Protein 1D0Q (pdb70)

Foldseek 3Di:
DPLADPVLLVLLQVLDFVVVVCVVPFPWDDDVQKTWGCDPQDDDPDIFKIAGRVVQKIAGPVPGDMDHQQSVVCRNPVDDSVVSSVVSCVSSVRDDVVSPDD/DDLFDPVLLVLLQVLDFLCVLCVVPFPWDDDPQKTWGCDPPDDDDDIFKIAHRVVQKIAGPPPGDMGHQQSVVCVVPVDDSVVSSVVSCVSSVHDDVVSPDD

B-factor: mean 26.82, std 11.75, range [11.09, 83.77]

Structure (mmCIF, N/CA/C/O backbone):
data_1D0Q
#
_entry.id   1D0Q
#
_cell.length_a   36.170
_cell.length_b   58.745
_cell.length_c   45.750
_cell.angle_alpha   90.00
_cell.angle_beta   91.73
_cell.angle_gamma   90.00
#
_symmetry.space_group_name_H-M   'P 1 21 1'
#
loop_
_entity.id
_entity.type
_entity.pdbx_description
1 polymer 'DNA PRIMASE'
2 non-polymer 'ZINC ION'
3 water water
#
loop_
_atom_site.group_PDB
_atom_site.id
_atom_site.type_symbol
_atom_site.label_atom_id
_atom_site.label_alt_id
_atom_site.label_comp_id
_atom_site.label_asym_id
_atom_site.label_entity_id
_atom_site.label_seq_id
_atom_site.pdbx_PDB_ins_code
_atom_site.Cartn_x
_atom_site.Cartn_y
_atom_site.Cartn_z
_atom_site.occupancy
_atom_site.B_iso_or_equiv
_atom_site.auth_seq_id
_atom_site.auth_comp_id
_atom_site.auth_asym_id
_atom_site.auth_atom_id
_atom_site.pdbx_PDB_model_num
ATOM 1 N N . GLY A 1 2 ? 37.261 -3.654 19.963 1.00 56.94 2 GLY A N 1
ATOM 2 C CA . GLY A 1 2 ? 38.449 -4.579 19.954 1.00 56.52 2 GLY A CA 1
ATOM 3 C C . GLY A 1 2 ? 39.382 -3.800 19.047 1.00 58.00 2 GLY A C 1
ATOM 4 O O . GLY A 1 2 ? 40.425 -3.328 19.486 1.00 57.15 2 GLY A O 1
ATOM 5 N N . HIS A 1 3 ? 38.910 -3.632 17.817 1.00 57.93 3 HIS A N 1
ATOM 6 C CA . HIS A 1 3 ? 39.627 -2.818 16.843 1.00 54.72 3 HIS A CA 1
ATOM 7 C C . HIS A 1 3 ? 41.115 -3.087 16.902 1.00 49.25 3 HIS A C 1
ATOM 8 O O . HIS A 1 3 ? 41.759 -4.086 17.197 1.00 50.66 3 HIS A O 1
ATOM 15 N N . ARG A 1 4 ? 41.896 -2.062 16.623 1.00 39.73 4 ARG A N 1
ATOM 16 C CA . ARG A 1 4 ? 43.251 -1.616 16.581 1.00 33.81 4 ARG A CA 1
ATOM 17 C C . ARG A 1 4 ? 44.073 -1.848 17.838 1.00 26.12 4 ARG A C 1
ATOM 18 O O . ARG A 1 4 ? 45.239 -1.529 17.720 1.00 24.37 4 ARG A O 1
ATOM 26 N N . ILE A 1 5 ? 43.516 -2.284 18.941 1.00 20.35 5 ILE A N 1
ATOM 27 C CA . ILE A 1 5 ? 44.220 -2.626 20.175 1.00 20.02 5 ILE A CA 1
ATOM 28 C C . ILE A 1 5 ? 44.152 -4.139 20.277 1.00 23.30 5 ILE A C 1
ATOM 29 O O . ILE A 1 5 ? 43.096 -4.801 20.172 1.00 20.47 5 ILE A O 1
ATOM 34 N N . PRO A 1 6 ? 45.296 -4.794 20.524 1.00 21.37 6 PRO A N 1
ATOM 35 C CA . PRO A 1 6 ? 45.353 -6.240 20.609 1.00 18.54 6 PRO A CA 1
ATOM 36 C C . PRO A 1 6 ? 44.518 -6.752 21.762 1.00 19.01 6 PRO A C 1
ATOM 37 O O . PRO A 1 6 ? 44.302 -6.054 22.747 1.00 17.68 6 PRO A O 1
ATOM 41 N N . GLU A 1 7 ? 43.992 -7.961 21.641 1.00 18.70 7 GLU A N 1
ATOM 42 C CA . GLU A 1 7 ? 43.098 -8.528 22.658 1.00 21.82 7 GLU A CA 1
ATOM 43 C C . GLU A 1 7 ? 43.760 -8.631 24.022 1.00 22.42 7 GLU A C 1
ATOM 44 O O . GLU A 1 7 ? 43.156 -8.218 25.032 1.00 24.74 7 GLU A O 1
ATOM 50 N N . GLU A 1 8 ? 45.039 -9.000 24.058 1.00 22.57 8 GLU A N 1
ATOM 51 C CA . GLU A 1 8 ? 45.722 -9.068 25.341 1.00 22.46 8 GLU A CA 1
ATOM 52 C C . GLU A 1 8 ? 45.903 -7.710 26.023 1.00 27.59 8 GLU A C 1
ATOM 53 O O . GLU A 1 8 ? 45.994 -7.525 27.247 1.00 25.86 8 GLU A O 1
ATOM 59 N N . THR A 1 9 ? 45.981 -6.657 25.215 1.00 20.79 9 THR A N 1
ATOM 60 C CA . THR A 1 9 ? 46.158 -5.298 25.689 1.00 25.27 9 THR A CA 1
ATOM 61 C C . THR A 1 9 ? 44.812 -4.813 26.236 1.00 26.25 9 THR A C 1
ATOM 62 O O . THR A 1 9 ? 44.778 -4.138 27.268 1.00 23.62 9 THR A O 1
ATOM 66 N N . ILE A 1 10 ? 43.744 -5.221 25.543 1.00 23.81 10 ILE A N 1
ATOM 67 C CA . ILE A 1 10 ? 42.433 -4.825 26.042 1.00 24.37 10 ILE A CA 1
ATOM 68 C C . ILE A 1 10 ? 42.240 -5.511 27.393 1.00 25.35 10 ILE A C 1
ATOM 69 O O . ILE A 1 10 ? 41.735 -4.782 28.251 1.00 23.86 10 ILE A O 1
ATOM 74 N N . GLU A 1 11 ? 42.619 -6.759 27.604 1.00 24.69 11 GLU A N 1
ATOM 75 C CA . GLU A 1 11 ? 42.517 -7.397 28.914 1.00 29.92 11 GLU A CA 1
ATOM 76 C C . GLU A 1 11 ? 43.442 -6.764 29.952 1.00 27.85 11 GLU A C 1
ATOM 77 O O . GLU A 1 11 ? 43.091 -6.735 31.135 1.00 24.90 11 GLU A O 1
ATOM 83 N N . ALA A 1 12 ? 44.621 -6.228 29.620 1.00 26.00 12 ALA A N 1
ATOM 84 C CA . ALA A 1 12 ? 45.491 -5.551 30.577 1.00 21.08 12 ALA A CA 1
ATOM 85 C C . ALA A 1 12 ? 44.812 -4.256 31.009 1.00 20.46 12 ALA A C 1
ATOM 86 O O . ALA A 1 12 ? 44.958 -3.766 32.151 1.00 21.70 12 ALA A O 1
ATOM 88 N N . ILE A 1 13 ? 44.093 -3.541 30.122 1.00 18.83 13 ILE A N 1
ATOM 89 C CA . ILE A 1 13 ? 43.394 -2.321 30.462 1.00 18.52 13 ILE A CA 1
ATOM 90 C C . ILE A 1 13 ? 42.287 -2.639 31.482 1.00 21.30 13 ILE A C 1
ATOM 91 O O . ILE A 1 13 ? 42.109 -2.040 32.551 1.00 23.46 13 ILE A O 1
ATOM 96 N N . ARG A 1 14 ? 41.428 -3.586 31.144 1.00 23.91 14 ARG A N 1
ATOM 97 C CA . ARG A 1 14 ? 40.305 -3.913 32.034 1.00 27.69 14 ARG A CA 1
ATOM 98 C C . ARG A 1 14 ? 40.835 -4.358 33.394 1.00 26.19 14 ARG A C 1
ATOM 99 O O . ARG A 1 14 ? 40.281 -3.927 34.407 1.00 25.79 14 ARG A O 1
ATOM 107 N N . ARG A 1 15 ? 41.887 -5.159 33.538 1.00 25.89 15 ARG A N 1
ATOM 108 C CA . ARG A 1 15 ? 42.467 -5.553 34.814 1.00 23.39 15 ARG A CA 1
ATOM 109 C C . ARG A 1 15 ? 43.075 -4.383 35.582 1.00 20.88 15 ARG A C 1
ATOM 110 O O . ARG A 1 15 ? 43.050 -4.337 36.830 1.00 22.66 15 ARG A O 1
ATOM 118 N N . GLY A 1 16 ? 43.610 -3.428 34.811 1.00 20.61 16 GLY A N 1
ATOM 119 C CA . GLY A 1 16 ? 44.262 -2.257 35.348 1.00 19.84 16 GLY A CA 1
ATOM 120 C C . GLY A 1 16 ? 43.348 -1.131 35.803 1.00 18.54 16 GLY A C 1
ATOM 121 O O . GLY A 1 16 ? 43.829 -0.119 36.293 1.00 18.31 16 GLY A O 1
ATOM 122 N N . VAL A 1 17 ? 42.029 -1.257 35.652 1.00 20.05 17 VAL A N 1
ATOM 123 C CA . VAL A 1 17 ? 41.112 -0.244 36.150 1.00 19.50 17 VAL A CA 1
ATOM 124 C C . VAL A 1 17 ? 40.050 -0.959 37.009 1.00 20.77 17 VAL A C 1
ATOM 125 O O . VAL A 1 17 ? 39.726 -2.137 36.870 1.00 21.66 17 VAL A O 1
ATOM 129 N N . ASP A 1 18 ? 39.505 -0.142 37.920 1.00 18.20 18 ASP A N 1
ATOM 130 C CA . ASP A 1 18 ? 38.435 -0.657 38.770 1.00 16.54 18 ASP A CA 1
ATOM 131 C C . ASP A 1 18 ? 37.191 0.131 38.332 1.00 16.90 18 ASP A C 1
ATOM 132 O O . ASP A 1 18 ? 37.270 1.351 38.461 1.00 15.81 18 ASP A O 1
ATOM 137 N N . ILE A 1 19 ? 36.069 -0.403 37.855 1.00 19.51 19 ILE A N 1
ATOM 138 C CA . ILE A 1 19 ? 34.943 0.434 37.488 1.00 17.13 19 ILE A CA 1
ATOM 139 C C . ILE A 1 19 ? 34.414 1.241 38.664 1.00 16.12 19 ILE A C 1
ATOM 140 O O . ILE A 1 19 ? 33.795 2.238 38.342 1.00 17.04 19 ILE A O 1
ATOM 145 N N . VAL A 1 20 ? 34.582 0.891 39.932 1.00 18.71 20 VAL A N 1
ATOM 146 C CA . VAL A 1 20 ? 34.085 1.669 41.062 1.00 19.08 20 VAL A CA 1
ATOM 147 C C . VAL A 1 20 ? 34.866 2.973 41.024 1.00 17.73 20 VAL A C 1
ATOM 148 O O . VAL A 1 20 ? 34.373 4.093 41.129 1.00 19.33 20 VAL A O 1
ATOM 152 N N . ASP A 1 21 ? 36.184 2.866 40.856 1.00 15.63 21 ASP A N 1
ATOM 153 C CA . ASP A 1 21 ? 37.070 4.035 40.753 1.00 16.05 21 ASP A CA 1
ATOM 154 C C . ASP A 1 21 ? 36.712 4.848 39.511 1.00 21.31 21 ASP A C 1
ATOM 155 O O . ASP A 1 21 ? 36.651 6.083 39.565 1.00 17.16 21 ASP A O 1
ATOM 160 N N . VAL A 1 22 ? 36.569 4.177 38.342 1.00 15.62 22 VAL A N 1
ATOM 161 C CA . VAL A 1 22 ? 36.144 4.958 37.156 1.00 16.78 22 VAL A CA 1
ATOM 162 C C . VAL A 1 22 ? 34.840 5.731 37.303 1.00 17.62 22 VAL A C 1
ATOM 163 O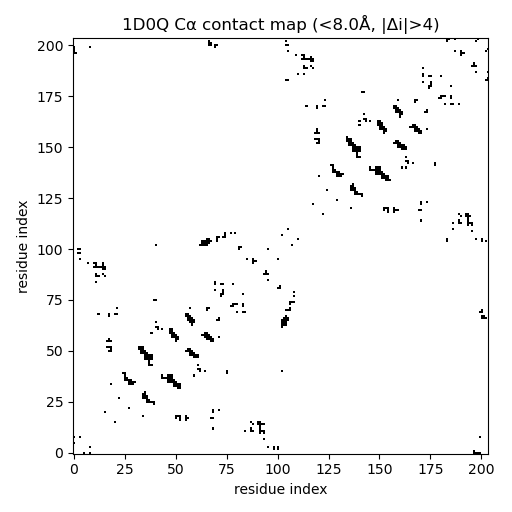 O . VAL A 1 22 ? 34.655 6.954 37.089 1.00 17.40 22 VAL A O 1
ATOM 167 N N . ILE A 1 23 ? 33.770 5.046 37.716 1.00 16.32 23 ILE A N 1
ATOM 168 C CA . ILE A 1 23 ? 32.433 5.706 37.931 1.00 15.32 23 ILE A CA 1
ATOM 169 C C . ILE A 1 23 ? 32.431 6.688 39.091 1.00 16.36 23 ILE A C 1
ATOM 170 O O . ILE A 1 23 ? 31.718 7.697 38.962 1.00 18.34 23 ILE A O 1
ATOM 175 N N . GLY A 1 24 ? 33.230 6.450 40.148 1.00 18.65 24 GLY A N 1
ATOM 176 C CA . GLY A 1 24 ? 33.323 7.423 41.221 1.00 19.00 24 GLY A CA 1
ATOM 177 C C . GLY A 1 24 ? 33.845 8.797 40.825 1.00 18.32 24 GLY A C 1
ATOM 178 O O . GLY A 1 24 ? 33.788 9.734 41.631 1.00 18.48 24 GLY A O 1
ATOM 179 N N . GLU A 1 25 ? 34.370 9.034 39.619 1.00 16.44 25 GLU A N 1
ATOM 180 C CA . GLU A 1 25 ? 34.821 10.288 39.080 1.00 14.61 25 GLU A CA 1
ATOM 181 C C . GLU A 1 25 ? 33.627 11.049 38.510 1.00 18.86 25 GLU A C 1
ATOM 182 O O . GLU A 1 25 ? 33.857 12.183 38.103 1.00 16.30 25 GLU A O 1
ATOM 188 N N . TYR A 1 26 ? 32.445 10.415 38.429 1.00 16.08 26 TYR A N 1
ATOM 189 C CA . TYR A 1 26 ? 31.264 11.056 37.836 1.00 17.82 26 TYR A CA 1
ATOM 190 C C . TYR A 1 26 ? 30.060 10.950 38.769 1.00 16.70 26 TYR A C 1
ATOM 191 O O . TYR A 1 26 ? 29.043 11.655 38.684 1.00 16.68 26 TYR A O 1
ATOM 200 N N . VAL A 1 27 ? 30.038 9.936 39.645 1.00 15.07 27 VAL A N 1
ATOM 201 C CA . VAL A 1 27 ? 28.918 9.607 40.510 1.00 15.68 27 VAL A CA 1
ATOM 202 C C . VAL A 1 27 ? 29.306 9.426 41.982 1.00 15.86 27 VAL A C 1
ATOM 203 O O . VAL A 1 27 ? 30.278 8.685 42.193 1.00 19.01 27 VAL A O 1
ATOM 207 N N . GLN A 1 28 ? 28.530 10.039 42.884 1.00 17.40 28 GLN A N 1
ATOM 208 C CA . GLN A 1 28 ? 28.908 9.799 44.296 1.00 17.58 28 GLN A CA 1
ATOM 209 C C . GLN A 1 28 ? 28.350 8.443 44.700 1.00 19.11 28 GLN A C 1
ATOM 210 O O . GLN A 1 28 ? 27.131 8.231 44.752 1.00 21.21 28 GLN A O 1
ATOM 216 N N . LEU A 1 29 ? 29.292 7.554 45.029 1.00 16.13 29 LEU A N 1
ATOM 217 C CA . LEU A 1 29 ? 28.849 6.209 45.396 1.00 16.46 29 LEU A CA 1
ATOM 218 C C . LEU A 1 29 ? 28.995 5.903 46.891 1.00 20.57 29 LEU A C 1
ATOM 219 O O . LEU A 1 29 ? 29.940 6.374 47.539 1.00 21.32 29 LEU A O 1
ATOM 224 N N . LYS A 1 30 ? 28.052 5.072 47.352 1.00 16.70 30 LYS A N 1
ATOM 225 C CA . LYS A 1 30 ? 28.174 4.633 48.747 1.00 23.22 30 LYS A CA 1
ATOM 226 C C . LYS A 1 30 ? 27.946 3.124 48.800 1.00 19.77 30 LYS A C 1
ATOM 227 O O . LYS A 1 30 ? 26.951 2.580 48.318 1.00 20.63 30 LYS A O 1
ATOM 233 N N . ARG A 1 31 ? 28.908 2.502 49.476 1.00 20.33 31 ARG A N 1
ATOM 234 C CA . ARG A 1 31 ? 28.778 1.049 49.617 1.00 22.33 31 ARG A CA 1
ATOM 235 C C . ARG A 1 31 ? 27.580 0.522 50.402 1.00 22.84 31 ARG A C 1
ATOM 236 O O . ARG A 1 31 ? 27.295 1.022 51.476 1.00 23.01 31 ARG A O 1
ATOM 244 N N . GLN A 1 32 ? 26.939 -0.494 49.869 1.00 23.00 32 GLN A N 1
ATOM 245 C CA . GLN A 1 32 ? 25.840 -1.118 50.631 1.00 25.82 32 GLN A CA 1
ATOM 246 C C . GLN A 1 32 ? 26.150 -2.589 50.421 1.00 25.30 32 GLN A C 1
ATOM 247 O O . GLN A 1 32 ? 25.891 -3.222 49.392 1.00 24.57 32 GLN A O 1
ATOM 253 N N . GLY A 1 33 ? 26.760 -3.176 51.439 1.00 27.09 33 GLY A N 1
ATOM 254 C CA . GLY A 1 33 ? 27.131 -4.575 51.452 1.00 31.52 33 GLY A CA 1
ATOM 255 C C . GLY A 1 33 ? 28.176 -4.824 50.347 1.00 30.59 33 GLY A C 1
ATOM 256 O O . GLY A 1 33 ? 29.183 -4.175 50.571 1.00 28.94 33 GLY A O 1
ATOM 257 N N . ARG A 1 34 ? 27.792 -5.632 49.360 1.00 29.36 34 ARG A N 1
ATOM 258 C CA . ARG A 1 34 ? 28.860 -5.834 48.384 1.00 30.92 34 ARG A CA 1
ATOM 259 C C . ARG A 1 34 ? 28.794 -4.997 47.124 1.00 28.60 34 ARG A C 1
ATOM 260 O O . ARG A 1 34 ? 29.575 -5.240 46.205 1.00 27.27 34 ARG A O 1
ATOM 268 N N . ASN A 1 35 ? 27.885 -4.040 47.065 1.00 24.49 35 ASN A N 1
ATOM 269 C CA . ASN A 1 35 ? 27.746 -3.190 45.880 1.00 26.28 35 ASN A CA 1
ATOM 270 C C . ASN A 1 35 ? 27.855 -1.708 46.213 1.00 22.96 35 ASN A C 1
ATOM 271 O O . ASN A 1 35 ? 27.859 -1.397 47.405 1.00 24.12 35 ASN A O 1
ATOM 276 N N . TYR A 1 36 ? 27.974 -0.836 45.211 1.00 20.05 36 TYR A N 1
ATOM 277 C CA . TYR A 1 36 ? 27.998 0.609 45.492 1.00 18.80 36 TYR A CA 1
ATOM 278 C C . TYR A 1 36 ? 26.781 1.175 44.772 1.00 17.54 36 TYR A C 1
ATOM 279 O O . TYR A 1 36 ? 26.312 0.621 43.770 1.00 23.50 36 TYR A O 1
ATOM 288 N N . PHE A 1 37 ? 26.108 2.127 45.397 1.00 18.28 37 PHE A N 1
ATOM 289 C CA . PHE A 1 37 ? 24.894 2.757 44.941 1.00 22.26 37 PHE A CA 1
ATOM 290 C C . PHE A 1 37 ? 24.976 4.271 44.925 1.00 20.65 37 PHE A C 1
ATOM 291 O O . PHE A 1 37 ? 25.663 4.969 45.679 1.00 21.49 37 PHE A O 1
ATOM 299 N N . GLY A 1 38 ? 24.170 4.843 44.030 1.00 18.33 38 GLY A N 1
ATOM 300 C CA . GLY A 1 38 ? 24.102 6.296 43.950 1.00 18.56 38 GLY A CA 1
ATOM 301 C C . GLY A 1 38 ? 22.982 6.728 43.016 1.00 19.19 38 GLY A C 1
ATOM 302 O O . GLY A 1 38 ? 22.243 5.895 42.464 1.00 21.32 38 GLY A O 1
ATOM 303 N N . LEU A 1 39 ? 22.916 8.037 42.777 1.00 19.04 39 LEU A N 1
ATOM 304 C CA . LEU A 1 39 ? 21.973 8.576 41.791 1.00 18.02 39 LEU A CA 1
ATOM 305 C C . LEU A 1 39 ? 22.536 8.352 40.383 1.00 18.00 39 LEU A C 1
ATOM 306 O O . LEU A 1 39 ? 23.712 8.466 39.994 1.00 16.45 39 LEU A O 1
ATOM 311 N N . CYS A 1 40 ? 21.600 8.078 39.473 1.00 15.41 40 CYS A N 1
ATOM 312 C CA . CYS A 1 40 ? 21.878 7.795 38.058 1.00 18.16 40 CYS A CA 1
ATOM 313 C C . CYS A 1 40 ? 22.289 9.123 37.415 1.00 14.03 40 CYS A C 1
ATOM 314 O O . CYS A 1 40 ? 21.467 10.039 37.368 1.00 15.30 40 CYS A O 1
ATOM 317 N N . PRO A 1 41 ? 23.432 9.291 36.746 1.00 15.31 41 PRO A N 1
ATOM 318 C CA . PRO A 1 41 ? 23.786 10.465 35.961 1.00 16.59 41 PRO A CA 1
ATOM 319 C C . PRO A 1 41 ? 23.304 10.472 34.511 1.00 16.69 41 PRO A C 1
ATOM 320 O O . PRO A 1 41 ? 23.499 11.453 33.755 1.00 15.86 41 PRO A O 1
ATOM 324 N N . PHE A 1 42 ? 22.629 9.404 34.067 1.00 14.50 42 PHE A N 1
ATOM 325 C CA . PHE A 1 42 ? 22.147 9.160 32.724 1.00 15.00 42 PHE A CA 1
ATOM 326 C C . PHE A 1 42 ? 20.680 9.554 32.588 1.00 21.23 42 PHE A C 1
ATOM 327 O O . PHE A 1 42 ? 20.304 10.033 31.524 1.00 20.53 42 PHE A O 1
ATOM 335 N N . HIS A 1 43 ? 19.877 9.392 33.631 1.00 21.47 43 HIS A N 1
ATOM 336 C CA . HIS A 1 43 ? 18.441 9.620 33.609 1.00 18.73 43 HIS A CA 1
ATOM 337 C C . HIS A 1 43 ? 17.989 10.377 34.865 1.00 19.29 43 HIS A C 1
ATOM 338 O O . HIS A 1 43 ? 18.678 10.324 35.872 1.00 19.43 43 HIS A O 1
ATOM 345 N N . GLY A 1 44 ? 16.930 11.166 34.762 1.00 20.40 44 GLY A N 1
ATOM 346 C CA . GLY A 1 44 ? 16.519 12.039 35.893 1.00 17.98 44 GLY A CA 1
ATOM 347 C C . GLY A 1 44 ? 15.559 11.419 36.883 1.00 20.88 44 GLY A C 1
ATOM 348 O O . GLY A 1 44 ? 14.477 11.083 36.371 1.00 22.69 44 GLY A O 1
ATOM 349 N N . GLU A 1 45 ? 16.020 11.242 38.124 1.00 16.89 45 GLU A N 1
ATOM 350 C CA . GLU A 1 45 ? 15.154 10.666 39.139 1.00 23.60 45 GLU A CA 1
ATOM 351 C C . GLU A 1 45 ? 15.721 11.125 40.465 1.00 24.61 45 GLU A C 1
ATOM 352 O O . GLU A 1 45 ? 16.926 11.126 40.656 1.00 22.26 45 GLU A O 1
ATOM 358 N N . LYS A 1 46 ? 14.862 11.466 41.397 1.00 24.81 46 LYS A N 1
ATOM 359 C CA . LYS A 1 46 ? 15.260 11.913 42.720 1.00 24.97 46 LYS A CA 1
ATOM 360 C C . LYS A 1 46 ? 15.884 10.856 43.615 1.00 24.89 46 LYS A C 1
ATOM 361 O O . LYS A 1 46 ? 16.739 11.198 44.442 1.00 25.50 46 LYS A O 1
ATOM 367 N N . THR A 1 47 ? 15.404 9.630 43.475 1.00 22.82 47 THR A N 1
ATOM 368 C CA . THR A 1 47 ? 15.872 8.507 44.257 1.00 26.62 47 THR A CA 1
ATOM 369 C C . THR A 1 47 ? 16.978 7.732 43.568 1.00 27.26 47 THR A C 1
ATOM 370 O O . THR A 1 47 ? 17.028 7.594 42.357 1.00 28.54 47 THR A O 1
ATOM 374 N N . PRO A 1 48 ? 17.895 7.190 44.347 1.00 24.46 48 PRO A N 1
ATOM 375 C CA . PRO A 1 48 ? 19.009 6.380 43.873 1.00 23.88 48 PRO A CA 1
ATOM 376 C C . PRO A 1 48 ? 18.563 5.082 43.216 1.00 27.78 48 PRO A C 1
ATOM 377 O O . PRO A 1 48 ? 17.722 4.333 43.737 1.00 25.22 48 PRO A O 1
ATOM 381 N N . SER A 1 49 ? 19.095 4.808 42.024 1.00 24.88 49 SER A N 1
ATOM 382 C CA . SER A 1 49 ? 18.716 3.605 41.287 1.00 21.21 49 SER A CA 1
ATOM 383 C C . SER A 1 49 ? 19.888 2.967 40.551 1.00 19.85 49 SER A C 1
ATOM 384 O O . SER A 1 49 ? 19.685 2.068 39.736 1.00 18.34 49 SER A O 1
ATOM 387 N N . PHE A 1 50 ? 21.078 3.541 40.789 1.00 16.48 50 PHE A N 1
ATOM 388 C CA . PHE A 1 50 ? 22.254 3.103 40.043 1.00 15.15 50 PHE A CA 1
ATOM 389 C C . PHE A 1 50 ? 23.170 2.296 40.948 1.00 18.47 50 PHE A C 1
ATOM 390 O O . PHE A 1 50 ? 23.473 2.711 42.081 1.00 22.36 50 PHE A O 1
ATOM 398 N N . SER A 1 51 ? 23.608 1.149 40.490 1.00 16.48 51 SER A N 1
ATOM 399 C CA . SER A 1 51 ? 24.451 0.272 41.288 1.00 19.13 51 SER A CA 1
ATOM 400 C C . SER A 1 51 ? 25.713 -0.150 40.566 1.00 19.86 51 SER A C 1
ATOM 401 O O . SER A 1 51 ? 25.778 -0.121 39.307 1.00 18.87 51 SER A O 1
ATOM 404 N N . VAL A 1 52 ? 26.792 -0.412 41.312 1.00 16.26 52 VAL A N 1
ATOM 405 C CA . VAL A 1 52 ? 28.073 -0.839 40.756 1.00 19.52 52 VAL A CA 1
ATOM 406 C C . VAL A 1 52 ? 28.586 -2.092 41.488 1.00 18.74 52 VAL A C 1
ATOM 407 O O . VAL A 1 52 ? 28.561 -2.087 42.712 1.00 19.46 52 VAL A O 1
ATOM 411 N N . SER A 1 53 ? 28.978 -3.152 40.776 1.00 18.72 53 SER A N 1
ATOM 412 C CA . SER A 1 53 ? 29.486 -4.342 41.409 1.00 20.26 53 SER A CA 1
ATOM 413 C C . SER A 1 53 ? 31.006 -4.406 41.327 1.00 22.56 53 SER A C 1
ATOM 414 O O . SER A 1 53 ? 31.584 -4.579 40.240 1.00 23.91 53 SER A O 1
ATOM 417 N N . PRO A 1 54 ? 31.688 -4.373 42.462 1.00 22.39 54 PRO A N 1
ATOM 418 C CA . PRO A 1 54 ? 33.138 -4.479 42.479 1.00 25.95 54 PRO A CA 1
ATOM 419 C C . PRO A 1 54 ? 33.551 -5.844 41.956 1.00 21.76 54 PRO A C 1
ATOM 420 O O . PRO A 1 54 ? 34.465 -5.943 41.143 1.00 23.72 54 PRO A O 1
ATOM 424 N N . GLU A 1 55 ? 32.895 -6.923 42.368 1.00 25.25 55 GLU A N 1
ATOM 425 C CA . GLU A 1 55 ? 33.245 -8.272 41.939 1.00 27.53 55 GLU A CA 1
ATOM 426 C C . GLU A 1 55 ? 33.034 -8.506 40.457 1.00 26.28 55 GLU A C 1
ATOM 427 O O . GLU A 1 55 ? 33.947 -9.040 39.843 1.00 25.82 55 GLU A O 1
ATOM 433 N N . LYS A 1 56 ? 31.893 -8.115 39.899 1.00 23.70 56 LYS A N 1
ATOM 434 C CA . LYS A 1 56 ? 31.638 -8.345 38.484 1.00 21.23 56 LYS A CA 1
ATOM 435 C C . LYS A 1 56 ? 32.143 -7.318 37.483 1.00 22.99 56 LYS A C 1
ATOM 436 O O . LYS A 1 56 ? 32.257 -7.500 36.279 1.00 21.45 56 LYS A O 1
ATOM 442 N N . GLN A 1 57 ? 32.548 -6.159 38.007 1.00 22.07 57 GLN A N 1
ATOM 443 C CA . GLN A 1 57 ? 33.098 -5.017 37.281 1.00 17.29 57 GLN A CA 1
ATOM 444 C C . GLN A 1 57 ? 32.092 -4.516 36.255 1.00 16.86 57 GLN A C 1
ATOM 445 O O . GLN A 1 57 ? 32.466 -4.244 35.118 1.00 19.85 57 GLN A O 1
ATOM 451 N N . ILE A 1 58 ? 30.872 -4.285 36.707 1.00 18.45 58 ILE A N 1
ATOM 452 C CA . ILE A 1 58 ? 29.827 -3.780 35.859 1.00 20.49 58 ILE A CA 1
ATOM 453 C C . ILE A 1 58 ? 28.951 -2.812 36.633 1.00 21.54 58 ILE A C 1
ATOM 454 O O . ILE A 1 58 ? 29.034 -2.876 37.850 1.00 19.97 58 ILE A O 1
ATOM 459 N N . PHE A 1 59 ? 28.103 -2.081 35.934 1.00 18.66 59 PHE A N 1
ATOM 460 C CA . PHE A 1 59 ? 27.147 -1.219 36.641 1.00 17.96 59 PHE A CA 1
ATOM 461 C C . PHE A 1 59 ? 25.753 -1.468 36.079 1.00 23.13 59 PHE A C 1
ATOM 462 O O . PHE A 1 59 ? 25.614 -2.126 35.047 1.00 18.58 59 PHE A O 1
ATOM 470 N N . HIS A 1 60 ? 24.743 -0.901 36.744 1.00 21.93 60 HIS A N 1
ATOM 471 C CA . HIS A 1 60 ? 23.383 -1.054 36.213 1.00 20.83 60 HIS A CA 1
ATOM 472 C C . HIS A 1 60 ? 22.485 0.020 36.811 1.00 22.52 60 HIS A C 1
ATOM 473 O O . HIS A 1 60 ? 22.562 0.312 38.017 1.00 24.57 60 HIS A O 1
ATOM 480 N N . CYS A 1 61 ? 21.536 0.522 36.027 1.00 20.64 61 CYS A N 1
ATOM 481 C CA . CYS A 1 61 ? 20.560 1.455 36.565 1.00 19.6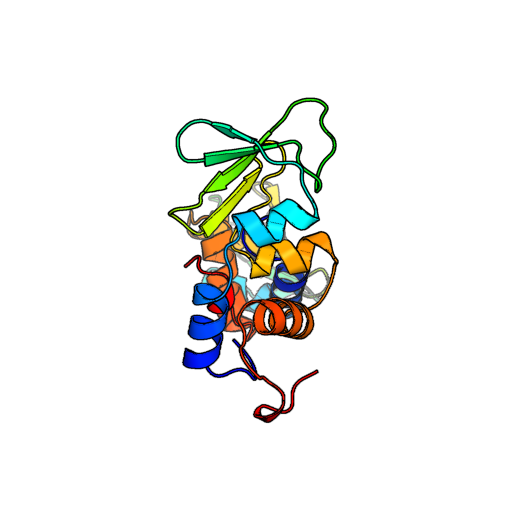5 61 CYS A CA 1
ATOM 482 C C . CYS A 1 61 ? 19.197 0.813 36.264 1.00 24.43 61 CYS A C 1
ATOM 483 O O . CYS A 1 61 ? 18.908 0.602 35.090 1.00 25.73 61 CYS A O 1
ATOM 486 N N . PHE A 1 62 ? 18.360 0.562 37.268 1.00 22.78 62 PHE A N 1
ATOM 487 C CA . PHE A 1 62 ? 17.051 0.005 36.943 1.00 26.35 62 PHE A CA 1
ATOM 488 C C . PHE A 1 62 ? 16.034 1.072 36.555 1.00 28.81 62 PHE A C 1
ATOM 489 O O . PHE A 1 62 ? 14.939 0.620 36.191 1.00 27.27 62 PHE A O 1
ATOM 497 N N . GLY A 1 63 ? 16.285 2.365 36.736 1.00 22.29 63 GLY A N 1
ATOM 498 C CA . GLY A 1 63 ? 15.365 3.432 36.354 1.00 21.93 63 GLY A CA 1
ATOM 499 C C . GLY A 1 63 ? 15.617 3.798 34.881 1.00 18.62 63 GLY A C 1
ATOM 500 O O . GLY A 1 63 ? 14.803 4.595 34.407 1.00 22.14 63 GLY A O 1
ATOM 501 N N . CYS A 1 64 ? 16.623 3.313 34.156 1.00 20.48 64 CYS A N 1
ATOM 502 C CA . CYS A 1 64 ? 16.762 3.635 32.726 1.00 20.17 64 CYS A CA 1
ATOM 503 C C . CYS A 1 64 ? 17.417 2.525 31.896 1.00 25.91 64 CYS A C 1
ATOM 504 O O . CYS A 1 64 ? 17.538 2.524 30.663 1.00 24.92 64 CYS A O 1
ATOM 507 N N . GLY A 1 65 ? 17.878 1.454 32.528 1.00 23.82 65 GLY A N 1
ATOM 508 C CA . GLY A 1 65 ? 18.510 0.359 31.801 1.00 29.08 65 GLY A CA 1
ATOM 509 C C . GLY A 1 65 ? 19.974 0.624 31.494 1.00 26.57 65 GLY A C 1
ATOM 510 O O . GLY A 1 65 ? 20.541 -0.332 30.962 1.00 25.97 65 GLY A O 1
ATOM 511 N N . ALA A 1 66 ? 20.608 1.795 31.668 1.00 22.51 66 ALA A N 1
ATOM 512 C CA . ALA A 1 66 ? 22.034 1.865 31.377 1.00 19.98 66 ALA A CA 1
ATOM 513 C C . ALA A 1 66 ? 22.786 0.818 32.187 1.00 18.98 66 ALA A C 1
ATOM 514 O O . ALA A 1 66 ? 22.339 0.417 33.252 1.00 19.40 66 ALA A O 1
ATOM 516 N N . GLY A 1 67 ? 23.902 0.364 31.648 1.00 22.95 67 GLY A N 1
ATOM 517 C CA . GLY A 1 67 ? 24.711 -0.635 32.310 1.00 21.90 67 GLY A CA 1
ATOM 518 C C . GLY A 1 67 ? 25.797 -1.122 31.377 1.00 21.60 67 GLY A C 1
ATOM 519 O O . GLY A 1 67 ? 25.963 -0.712 30.230 1.00 24.98 67 GLY A O 1
ATOM 520 N N . GLY A 1 68 ? 26.560 -2.029 31.969 1.00 22.03 68 GLY A N 1
ATOM 521 C CA . GLY A 1 68 ? 27.681 -2.700 31.355 1.00 20.79 68 GLY A CA 1
ATOM 522 C C . GLY A 1 68 ? 29.014 -2.474 32.044 1.00 24.09 68 GLY A C 1
ATOM 523 O O . GLY A 1 68 ? 28.944 -2.186 33.242 1.00 19.57 68 GLY A O 1
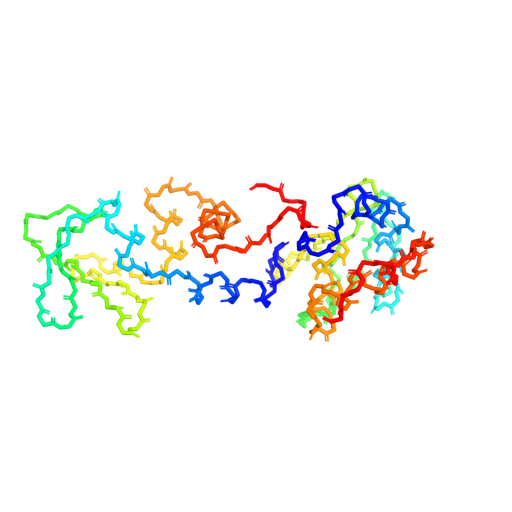ATOM 524 N N . ASN A 1 69 ? 30.068 -2.578 31.228 1.00 22.37 69 ASN A N 1
ATOM 525 C CA . ASN A 1 69 ? 31.403 -2.429 31.824 1.00 23.00 69 ASN A CA 1
ATOM 526 C C . ASN A 1 69 ? 31.977 -1.008 31.778 1.00 19.88 69 ASN A C 1
ATOM 527 O O . ASN A 1 69 ? 31.279 -0.075 31.417 1.00 19.25 69 ASN A O 1
ATOM 532 N N . ALA A 1 70 ? 33.247 -0.787 32.112 1.00 20.59 70 ALA A N 1
ATOM 533 C CA . ALA A 1 70 ? 33.870 0.531 32.149 1.00 17.89 70 ALA A CA 1
ATOM 534 C C . ALA A 1 70 ? 33.943 1.181 30.765 1.00 18.19 70 ALA A C 1
ATOM 535 O O . ALA A 1 70 ? 33.850 2.402 30.679 1.00 19.45 70 ALA A O 1
ATOM 537 N N . PHE A 1 71 ? 33.981 0.335 29.722 1.00 20.24 71 PHE A N 1
ATOM 538 C CA . PHE A 1 71 ? 34.016 0.919 28.382 1.00 22.50 71 PHE A CA 1
ATOM 539 C C . PHE A 1 71 ? 32.669 1.552 28.036 1.00 19.30 71 PHE A C 1
ATOM 540 O O . PHE A 1 71 ? 32.628 2.712 27.612 1.00 21.43 71 PHE A O 1
ATOM 548 N N . THR A 1 72 ? 31.581 0.851 28.277 1.00 18.92 72 THR A N 1
ATOM 549 C CA . THR A 1 72 ? 30.219 1.270 28.020 1.00 18.64 72 THR A CA 1
ATOM 550 C C . THR A 1 72 ? 30.022 2.531 28.882 1.00 20.12 72 THR A C 1
ATOM 551 O O . THR A 1 72 ? 29.493 3.525 28.413 1.00 17.60 72 THR A O 1
ATOM 555 N N . PHE A 1 73 ? 30.380 2.426 30.155 1.00 18.19 73 PHE A N 1
ATOM 556 C CA . PHE A 1 73 ? 30.152 3.600 31.014 1.00 16.88 73 PHE A CA 1
ATOM 557 C C . PHE A 1 73 ? 30.830 4.838 30.453 1.00 17.31 73 PHE A C 1
ATOM 558 O O . PHE A 1 73 ? 30.107 5.835 30.394 1.00 14.71 73 PHE A O 1
ATOM 566 N N . LEU A 1 74 ? 32.119 4.846 30.157 1.00 17.79 74 LEU A N 1
ATOM 567 C CA . LEU A 1 74 ? 32.812 6.029 29.686 1.00 18.00 74 LEU A CA 1
ATOM 568 C C . LEU A 1 74 ? 32.337 6.574 28.346 1.00 14.76 74 LEU A C 1
ATOM 569 O O . LEU A 1 74 ? 32.104 7.765 28.190 1.00 17.19 74 LEU A O 1
ATOM 574 N N . MET A 1 75 ? 32.083 5.626 27.414 1.00 18.13 75 MET A N 1
ATOM 575 C CA . MET A 1 75 ? 31.588 6.076 26.118 1.00 18.73 75 MET A CA 1
ATOM 576 C C . MET A 1 75 ? 30.246 6.760 26.199 1.00 18.77 75 MET A C 1
ATOM 577 O O . MET A 1 75 ? 30.013 7.775 25.532 1.00 18.33 75 MET A O 1
ATOM 582 N N . ASP A 1 76 ? 29.315 6.245 26.993 1.00 18.17 76 ASP A N 1
ATOM 583 C CA . ASP A 1 76 ? 28.003 6.843 27.139 1.00 19.39 76 ASP A CA 1
ATOM 584 C C . ASP A 1 76 ? 28.073 8.086 28.047 1.00 19.28 76 ASP A C 1
ATOM 585 O O . ASP A 1 76 ? 27.346 9.053 27.805 1.00 17.36 76 ASP A O 1
ATOM 590 N N . ILE A 1 77 ? 28.887 8.157 29.080 1.00 16.86 77 ILE A N 1
ATOM 591 C CA . ILE A 1 77 ? 28.892 9.303 29.970 1.00 18.14 77 ILE A CA 1
ATOM 592 C C . ILE A 1 77 ? 29.490 10.541 29.292 1.00 19.71 77 ILE A C 1
ATOM 593 O O . ILE A 1 77 ? 28.935 11.616 29.532 1.00 18.86 77 ILE A O 1
ATOM 598 N N . GLU A 1 78 ? 30.532 10.309 28.491 1.00 18.60 78 GLU A N 1
ATOM 599 C CA . GLU A 1 78 ? 31.149 11.442 27.797 1.00 23.01 78 GLU A CA 1
ATOM 600 C C . GLU A 1 78 ? 30.806 11.550 26.314 1.00 25.01 78 GLU A C 1
ATOM 601 O O . GLU A 1 78 ? 31.149 12.543 25.674 1.00 24.43 78 GLU A O 1
ATOM 607 N N . GLY A 1 79 ? 30.108 10.582 25.729 1.00 19.43 79 GLY A N 1
ATOM 608 C CA . GLY A 1 79 ? 29.754 10.640 24.312 1.00 25.50 79 GLY A CA 1
ATOM 609 C C . GLY A 1 79 ? 31.031 10.565 23.473 1.00 22.48 79 GLY A C 1
ATOM 610 O O . GLY A 1 79 ? 31.166 11.314 22.510 1.00 21.73 79 GLY A O 1
ATOM 611 N N . ILE A 1 80 ? 31.990 9.747 23.795 1.00 20.20 80 ILE A N 1
ATOM 612 C CA . ILE A 1 80 ? 33.263 9.526 23.126 1.00 23.32 80 ILE A CA 1
ATOM 613 C C . ILE A 1 80 ? 33.294 8.153 22.499 1.00 21.32 80 ILE A C 1
ATOM 614 O O . ILE A 1 80 ? 32.695 7.168 22.916 1.00 21.75 80 ILE A O 1
ATOM 619 N N . PRO A 1 81 ? 34.076 7.947 21.423 1.00 22.74 81 PRO A N 1
ATOM 620 C CA . PRO A 1 81 ? 34.147 6.688 20.705 1.00 22.72 81 PRO A CA 1
ATOM 621 C C . PRO A 1 81 ? 35.015 5.707 21.455 1.00 18.92 81 PRO A C 1
ATOM 622 O O . PRO A 1 81 ? 35.709 6.151 22.370 1.00 22.61 81 PRO A O 1
ATOM 626 N N . PHE A 1 82 ? 35.019 4.434 21.122 1.00 20.32 82 PHE A N 1
ATOM 627 C CA . PHE A 1 82 ? 35.824 3.462 21.852 1.00 20.61 82 PHE A CA 1
ATOM 628 C C . PHE A 1 82 ? 37.316 3.794 21.952 1.00 25.79 82 PHE A C 1
ATOM 629 O O . PHE A 1 82 ? 37.899 3.626 23.036 1.00 23.72 82 PHE A O 1
ATOM 637 N N . VAL A 1 83 ? 37.968 4.299 20.908 1.00 26.28 83 VAL A N 1
ATOM 638 C CA . VAL A 1 83 ? 39.405 4.581 20.983 1.00 27.82 83 VAL A CA 1
ATOM 639 C C . VAL A 1 83 ? 39.691 5.620 22.076 1.00 28.51 83 VAL A C 1
ATOM 640 O O . VAL A 1 83 ? 40.670 5.373 22.813 1.00 25.37 83 VAL A O 1
ATOM 644 N N . GLU A 1 84 ? 38.863 6.660 22.189 1.00 27.70 84 GLU A N 1
ATOM 645 C CA . GLU A 1 84 ? 39.117 7.635 23.234 1.00 26.15 84 GLU A CA 1
ATOM 646 C C . GLU A 1 84 ? 38.880 6.995 24.600 1.00 22.04 84 GLU A C 1
ATOM 647 O O . GLU A 1 84 ? 39.623 7.260 25.561 1.00 20.19 84 GLU A O 1
ATOM 653 N N . ALA A 1 85 ? 37.798 6.228 24.746 1.00 19.95 85 ALA A N 1
ATOM 654 C CA . ALA A 1 85 ? 37.547 5.582 26.047 1.00 20.25 85 ALA A CA 1
ATOM 655 C C . ALA A 1 85 ? 38.724 4.656 26.387 1.00 22.04 85 ALA A C 1
ATOM 656 O O . ALA A 1 85 ? 39.196 4.602 27.531 1.00 20.03 85 ALA A O 1
ATOM 658 N N . ALA A 1 86 ? 39.186 3.843 25.406 1.00 17.62 86 ALA A N 1
ATOM 659 C CA . ALA A 1 86 ? 40.340 2.983 25.666 1.00 21.02 86 ALA A CA 1
ATOM 660 C C . ALA A 1 86 ? 41.574 3.806 26.033 1.00 16.45 86 ALA A C 1
ATOM 661 O O . ALA A 1 86 ? 42.320 3.428 26.941 1.00 17.13 86 ALA A O 1
ATOM 663 N N . LYS A 1 87 ? 41.851 4.935 25.384 1.00 20.81 87 LYS A N 1
ATOM 664 C CA . LYS A 1 87 ? 43.024 5.726 25.804 1.00 23.19 87 LYS A CA 1
ATOM 665 C C . LYS A 1 87 ? 42.822 6.217 27.235 1.00 23.39 87 LYS A C 1
ATOM 666 O O . LYS A 1 87 ? 43.841 6.245 27.910 1.00 24.01 87 LYS A O 1
ATOM 672 N N . ARG A 1 88 ? 41.611 6.616 27.632 1.00 21.81 88 ARG A N 1
ATOM 673 C CA . ARG A 1 88 ? 41.502 7.081 29.016 1.00 18.49 88 ARG A CA 1
ATOM 674 C C . ARG A 1 88 ? 41.689 5.971 30.033 1.00 18.49 88 ARG A C 1
ATOM 675 O O . ARG A 1 88 ? 42.438 6.129 30.995 1.00 22.37 88 ARG A O 1
ATOM 683 N N . LEU A 1 89 ? 41.034 4.815 29.810 1.00 18.84 89 LEU A N 1
ATOM 684 C CA . LEU A 1 89 ? 41.218 3.679 30.708 1.00 19.77 89 LEU A CA 1
ATOM 685 C C . LEU A 1 89 ? 42.647 3.147 30.639 1.00 24.09 89 LEU A C 1
ATOM 686 O O . LEU A 1 89 ? 43.154 2.764 31.690 1.00 21.11 89 LEU A O 1
ATOM 691 N N . ALA A 1 90 ? 43.359 3.173 29.502 1.00 20.52 90 ALA A N 1
ATOM 692 C CA . ALA A 1 90 ? 44.736 2.738 29.461 1.00 21.86 90 ALA A CA 1
ATOM 693 C C . ALA A 1 90 ? 45.613 3.679 30.295 1.00 21.75 90 ALA A C 1
ATOM 694 O O . ALA A 1 90 ? 46.457 3.079 30.964 1.00 21.25 90 ALA A O 1
ATOM 696 N N . ALA A 1 91 ? 45.367 4.988 30.265 1.00 21.06 91 ALA A N 1
ATOM 697 C CA . ALA A 1 91 ? 46.195 5.850 31.114 1.00 24.88 91 ALA A CA 1
ATOM 698 C C . ALA A 1 91 ? 45.993 5.469 32.580 1.00 28.47 91 ALA A C 1
ATOM 699 O O . ALA A 1 91 ? 46.989 5.408 33.298 1.00 27.68 91 ALA A O 1
ATOM 701 N N . LYS A 1 92 ? 44.798 5.145 33.080 1.00 28.84 92 LYS A N 1
ATOM 702 C CA . LYS A 1 92 ? 44.642 4.728 34.473 1.00 27.43 92 LYS A CA 1
ATOM 703 C C . LYS A 1 92 ? 45.225 3.342 34.694 1.00 28.80 92 LYS A C 1
ATOM 704 O O . LYS A 1 92 ? 45.767 3.080 35.775 1.00 30.01 92 LYS A O 1
ATOM 710 N N . ALA A 1 93 ? 45.136 2.393 33.758 1.00 19.78 93 ALA A N 1
ATOM 711 C CA . ALA A 1 93 ? 45.711 1.082 33.891 1.00 23.79 93 ALA A CA 1
ATOM 712 C C . ALA A 1 93 ? 47.243 1.017 33.796 1.00 22.75 93 ALA A C 1
ATOM 713 O O . ALA A 1 93 ? 47.836 -0.063 33.964 1.00 28.28 93 ALA A O 1
ATOM 715 N N . GLY A 1 94 ? 47.900 2.095 33.343 1.00 23.30 94 GLY A N 1
ATOM 716 C CA . GLY A 1 94 ? 49.331 1.985 33.168 1.00 24.10 94 GLY A CA 1
ATOM 717 C C . GLY A 1 94 ? 49.748 1.284 31.875 1.00 26.17 94 GLY A C 1
ATOM 718 O O . GLY A 1 94 ? 50.837 0.726 31.716 1.00 23.89 94 GLY A O 1
ATOM 719 N N . VAL A 1 95 ? 48.833 1.273 30.904 1.00 18.52 95 VAL A N 1
ATOM 720 C CA . VAL A 1 95 ? 49.087 0.557 29.652 1.00 18.77 95 VAL A CA 1
ATOM 721 C C . VAL A 1 95 ? 49.428 1.545 28.562 1.00 19.77 95 VAL A C 1
ATOM 722 O O . VAL A 1 95 ? 48.564 2.376 28.310 1.00 22.83 95 VAL A O 1
ATOM 726 N N . ASP A 1 96 ? 50.588 1.410 27.916 1.00 17.46 96 ASP A N 1
ATOM 727 C CA . ASP A 1 96 ? 50.962 2.325 26.867 1.00 21.12 96 ASP A CA 1
ATOM 728 C C . ASP A 1 96 ? 50.348 1.922 25.531 1.00 25.70 96 ASP A C 1
ATOM 729 O O . ASP A 1 96 ? 50.602 0.796 25.080 1.00 25.18 96 ASP A O 1
ATOM 734 N N . LEU A 1 97 ? 49.618 2.822 24.888 1.00 21.25 97 LEU A N 1
ATOM 735 C CA . LEU A 1 97 ? 49.045 2.459 23.587 1.00 21.89 97 LEU A CA 1
ATOM 736 C C . LEU A 1 97 ? 49.689 3.183 22.415 1.00 20.18 97 LEU A C 1
ATOM 737 O O . LEU A 1 97 ? 49.242 3.060 21.277 1.00 22.46 97 LEU A O 1
ATOM 742 N N . SER A 1 98 ? 50.753 3.952 22.647 1.00 22.51 98 SER A N 1
ATOM 743 C CA . SER A 1 98 ? 51.318 4.749 21.556 1.00 26.25 98 SER A CA 1
ATOM 744 C C . SER A 1 98 ? 51.886 3.845 20.476 1.00 27.43 98 SER A C 1
ATOM 745 O O . SER A 1 98 ? 51.830 4.197 19.292 1.00 26.20 98 SER A O 1
ATOM 748 N N . VAL A 1 99 ? 52.324 2.657 20.856 1.00 21.31 99 VAL A N 1
ATOM 749 C CA . VAL A 1 99 ? 52.879 1.754 19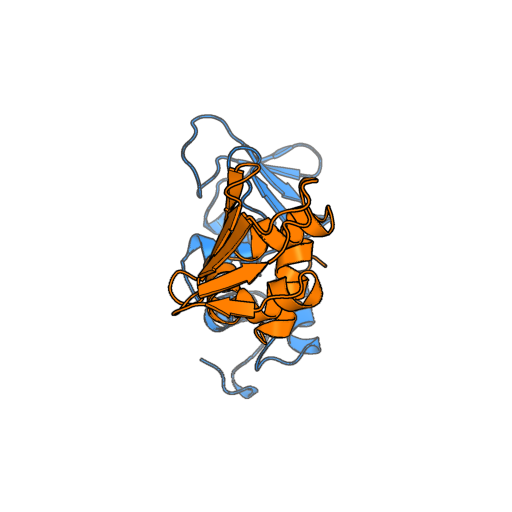.845 1.00 17.75 99 VAL A CA 1
ATOM 750 C C . VAL A 1 99 ? 51.860 1.147 18.887 1.00 24.23 99 VAL A C 1
ATOM 751 O O . VAL A 1 99 ? 52.313 0.647 17.852 1.00 22.60 99 VAL A O 1
ATOM 755 N N . TYR A 1 100 ? 50.566 1.223 19.172 1.00 20.26 100 TYR A N 1
ATOM 756 C CA . TYR A 1 100 ? 49.532 0.650 18.320 1.00 19.96 100 TYR A CA 1
ATOM 757 C C . TYR A 1 100 ? 49.069 1.677 17.304 1.00 21.00 100 TYR A C 1
ATOM 758 O O . TYR A 1 100 ? 48.281 1.336 16.442 1.00 22.32 100 TYR A O 1
ATOM 767 N N . GLU A 1 101 ? 49.508 2.926 17.353 1.00 20.42 101 GLU A N 1
ATOM 768 C CA . GLU A 1 101 ? 49.100 3.964 16.387 1.00 24.53 101 GLU A CA 1
ATOM 769 C C . GLU A 1 101 ? 47.611 4.163 16.160 1.00 31.78 101 GLU A C 1
ATOM 770 O O . GLU A 1 101 ? 47.124 4.068 15.023 1.00 28.79 101 GLU A O 1
ATOM 776 N N . LEU A 1 102 ? 46.847 4.471 17.212 1.00 32.90 102 LEU A N 1
ATOM 777 C CA . LEU A 1 102 ? 45.399 4.647 17.074 1.00 39.67 102 LEU A CA 1
ATOM 778 C C . LEU A 1 102 ? 44.866 5.981 16.613 1.00 47.17 102 LEU A C 1
ATOM 779 O O . LEU A 1 102 ? 45.101 6.703 15.654 1.00 52.43 102 LEU A O 1
ATOM 784 N N . ASP A 1 103 ? 44.053 6.716 17.347 1.00 54.63 103 ASP A N 1
ATOM 785 C CA . ASP A 1 103 ? 43.308 7.917 17.604 1.00 58.03 103 ASP A CA 1
ATOM 786 C C . ASP A 1 103 ? 41.897 8.003 17.039 1.00 59.08 103 ASP A C 1
ATOM 787 O O . ASP A 1 103 ? 41.381 7.207 16.267 1.00 58.95 103 ASP A O 1
ATOM 792 N N . GLY B 1 2 ? 19.349 3.494 28.569 1.00 31.35 2 GLY B N 1
ATOM 793 C CA . GLY B 1 2 ? 20.702 3.041 28.129 1.00 29.89 2 GLY B CA 1
ATOM 794 C C . GLY B 1 2 ? 20.616 1.537 27.943 1.00 31.45 2 GLY B C 1
ATOM 795 O O . GLY B 1 2 ? 19.567 0.893 28.154 1.00 29.23 2 GLY B O 1
ATOM 796 N N . HIS B 1 3 ? 21.695 0.866 27.544 1.00 29.79 3 HIS B N 1
ATOM 797 C CA . HIS B 1 3 ? 21.796 -0.557 27.323 1.00 30.36 3 HIS B CA 1
ATOM 798 C C . HIS B 1 3 ? 23.218 -0.932 27.759 1.00 29.92 3 HIS B C 1
ATOM 799 O O . HIS B 1 3 ? 23.976 0.002 28.056 1.00 31.40 3 HIS B O 1
ATOM 806 N N . ARG B 1 4 ? 23.542 -2.226 27.725 1.00 23.81 4 ARG B N 1
ATOM 807 C CA . ARG B 1 4 ? 24.871 -2.714 28.074 1.00 21.08 4 ARG B CA 1
ATOM 808 C C . ARG B 1 4 ? 25.909 -2.585 26.966 1.00 19.98 4 ARG B C 1
ATOM 809 O O . ARG B 1 4 ? 27.136 -2.829 26.979 1.00 21.95 4 ARG B O 1
ATOM 817 N N . ILE B 1 5 ? 25.426 -2.129 25.813 1.00 19.94 5 ILE B N 1
ATOM 818 C CA . ILE B 1 5 ? 26.169 -1.797 24.600 1.00 19.81 5 ILE B CA 1
ATOM 819 C C . ILE B 1 5 ? 26.051 -0.279 24.513 1.00 22.13 5 ILE B C 1
ATOM 820 O O . ILE B 1 5 ? 24.963 0.288 24.669 1.00 22.99 5 ILE B O 1
ATOM 825 N N . PRO B 1 6 ? 27.115 0.481 24.248 1.00 19.76 6 PRO B N 1
ATOM 826 C CA . PRO B 1 6 ? 27.058 1.931 24.165 1.00 19.46 6 PRO B CA 1
ATOM 827 C C . PRO B 1 6 ? 26.148 2.446 23.066 1.00 18.50 6 PRO B C 1
ATOM 828 O O . PRO B 1 6 ? 25.986 1.832 21.997 1.00 20.87 6 PRO B O 1
ATOM 832 N N . GLU B 1 7 ? 25.503 3.589 23.239 1.00 19.61 7 GLU B N 1
ATOM 833 C CA . GLU B 1 7 ? 24.531 4.147 22.320 1.00 21.99 7 GLU B CA 1
ATOM 834 C C . GLU B 1 7 ? 25.047 4.281 20.890 1.00 27.60 7 GLU B C 1
ATOM 835 O O . GLU B 1 7 ? 24.444 3.968 19.854 1.00 23.74 7 GLU B O 1
ATOM 841 N N . GLU B 1 8 ? 26.273 4.802 20.838 1.00 20.10 8 GLU B N 1
ATOM 842 C CA . GLU B 1 8 ? 26.966 5.039 19.580 1.00 24.57 8 GLU B CA 1
ATOM 843 C C . GLU B 1 8 ? 27.173 3.725 18.825 1.00 22.01 8 GLU B C 1
ATOM 844 O O . GLU B 1 8 ? 27.101 3.668 17.586 1.00 23.31 8 GLU B O 1
ATOM 850 N N . THR B 1 9 ? 27.471 2.658 19.561 1.00 20.77 9 THR B N 1
ATOM 851 C CA . THR B 1 9 ? 27.730 1.370 18.938 1.00 15.03 9 THR B CA 1
ATOM 852 C C . THR B 1 9 ? 26.432 0.720 18.435 1.00 17.48 9 THR B C 1
ATOM 853 O O . THR B 1 9 ? 26.392 0.141 17.334 1.00 20.11 9 THR B O 1
ATOM 857 N N . ILE B 1 10 ? 25.362 0.953 19.191 1.00 15.77 10 ILE B N 1
ATOM 858 C CA . ILE B 1 10 ? 24.040 0.452 18.783 1.00 17.19 10 ILE B CA 1
ATOM 859 C C . ILE B 1 10 ? 23.685 1.093 17.443 1.00 22.27 10 ILE B C 1
ATOM 860 O O . ILE B 1 10 ? 23.253 0.478 16.460 1.00 20.06 10 ILE B O 1
ATOM 865 N N . GLU B 1 11 ? 23.915 2.389 17.359 1.00 20.24 11 GLU B N 1
ATOM 866 C CA . GLU B 1 11 ? 23.711 3.150 16.130 1.00 25.98 11 GLU B CA 1
ATOM 867 C C . GLU B 1 11 ? 24.530 2.592 14.959 1.00 21.96 11 GLU B C 1
ATOM 868 O O . GLU B 1 11 ? 24.016 2.369 13.858 1.00 28.33 11 GLU B O 1
ATOM 874 N N . ALA B 1 12 ? 25.811 2.344 15.178 1.00 20.45 12 ALA B N 1
ATOM 875 C CA . ALA B 1 12 ? 26.660 1.806 14.117 1.00 23.08 12 ALA B CA 1
ATOM 876 C C . ALA B 1 12 ? 26.138 0.435 13.707 1.00 22.11 12 ALA B C 1
ATOM 877 O O . ALA B 1 12 ? 26.223 0.169 12.512 1.00 20.15 12 ALA B O 1
ATOM 879 N N . ILE B 1 13 ? 25.673 -0.404 14.623 1.00 18.09 13 ILE B N 1
ATOM 880 C CA . ILE B 1 13 ? 25.125 -1.689 14.223 1.00 20.24 13 ILE B CA 1
ATOM 881 C C . ILE B 1 13 ? 23.909 -1.505 13.312 1.00 21.83 13 ILE B C 1
ATOM 882 O O . ILE B 1 13 ? 23.884 -2.119 12.218 1.00 19.16 13 ILE B O 1
ATOM 887 N N . ARG B 1 14 ? 22.974 -0.658 13.782 1.00 20.10 14 ARG B N 1
ATOM 888 C CA . ARG B 1 14 ? 21.768 -0.470 12.947 1.00 21.60 14 ARG B CA 1
ATOM 889 C C . ARG B 1 14 ? 22.055 0.013 11.532 1.00 24.97 14 ARG B C 1
ATOM 890 O O . ARG B 1 14 ? 21.549 -0.489 10.528 1.00 26.08 14 ARG B O 1
ATOM 898 N N . ARG B 1 15 ? 22.940 0.992 11.384 1.00 23.28 15 ARG B N 1
ATOM 899 C CA . ARG B 1 15 ? 23.340 1.551 10.099 1.00 27.23 15 ARG B CA 1
ATOM 900 C C . ARG B 1 15 ? 24.146 0.566 9.245 1.00 27.93 15 ARG B C 1
ATOM 901 O O . ARG B 1 15 ? 24.120 0.706 8.022 1.00 25.57 15 ARG B O 1
ATOM 909 N N . GLY B 1 16 ? 24.814 -0.403 9.891 1.00 21.00 16 GLY B N 1
ATOM 910 C CA . GLY B 1 16 ? 25.618 -1.397 9.193 1.00 21.76 16 GLY B CA 1
ATOM 911 C C . GLY B 1 16 ? 24.798 -2.568 8.676 1.00 21.31 16 GLY B C 1
ATOM 912 O O . GLY B 1 16 ? 25.413 -3.465 8.102 1.00 22.72 16 GLY B O 1
ATOM 913 N N . VAL B 1 17 ? 23.482 -2.641 8.876 1.00 22.87 17 VAL B N 1
ATOM 914 C CA . VAL B 1 17 ? 22.768 -3.816 8.340 1.00 22.67 17 VAL B CA 1
ATOM 915 C C . VAL B 1 17 ? 21.604 -3.324 7.488 1.00 18.44 17 VAL B C 1
ATOM 916 O O . VAL B 1 17 ? 21.121 -2.193 7.586 1.00 20.65 17 VAL B O 1
ATOM 920 N N . ASP B 1 18 ? 21.178 -4.222 6.608 1.00 18.61 18 ASP B N 1
ATOM 921 C CA . ASP B 1 18 ? 20.066 -3.984 5.715 1.00 20.05 18 ASP B CA 1
ATOM 922 C C . ASP B 1 18 ? 18.928 -4.882 6.182 1.00 13.92 18 ASP B C 1
ATOM 923 O O . ASP B 1 18 ? 19.069 -6.106 6.122 1.00 18.50 18 ASP B O 1
ATOM 928 N N . ILE B 1 19 ? 17.833 -4.285 6.637 1.00 18.47 19 ILE B N 1
ATOM 929 C CA . ILE B 1 19 ? 16.673 -5.035 7.136 1.00 18.36 19 ILE B CA 1
ATOM 930 C C . ILE B 1 19 ? 16.171 -6.022 6.070 1.00 20.03 19 ILE B C 1
ATOM 931 O O . ILE B 1 19 ? 15.638 -7.058 6.448 1.00 18.62 19 ILE B O 1
ATOM 936 N N . VAL B 1 20 ? 16.282 -5.690 4.781 1.00 17.86 20 VAL B N 1
ATOM 937 C CA . VAL B 1 20 ? 15.841 -6.665 3.762 1.00 19.06 20 VAL B CA 1
ATOM 938 C C . VAL B 1 20 ? 16.648 -7.949 3.833 1.00 20.81 20 VAL B C 1
ATOM 939 O O . VAL B 1 20 ? 16.111 -9.062 3.725 1.00 21.82 20 VAL B O 1
ATOM 943 N N . ASP B 1 21 ? 17.975 -7.839 3.984 1.00 20.51 21 ASP B N 1
ATOM 944 C CA . ASP B 1 21 ? 18.856 -8.993 4.130 1.00 21.39 21 ASP B CA 1
ATOM 945 C C . ASP B 1 21 ? 18.533 -9.782 5.399 1.00 20.29 21 ASP B C 1
ATOM 946 O O . ASP B 1 21 ? 18.485 -11.010 5.507 1.00 22.25 21 ASP B O 1
ATOM 951 N N . VAL B 1 22 ? 18.312 -9.011 6.474 1.00 17.80 22 VAL B N 1
ATOM 952 C CA . VAL B 1 22 ? 17.975 -9.675 7.740 1.00 19.53 22 VAL B CA 1
ATOM 953 C C . VAL B 1 22 ? 16.673 -10.478 7.696 1.00 15.34 22 VAL B C 1
ATOM 954 O O . VAL B 1 22 ? 16.619 -11.651 8.069 1.00 19.06 22 VAL B O 1
ATOM 958 N N . ILE B 1 23 ? 15.617 -9.813 7.221 1.00 17.35 23 ILE B N 1
ATOM 959 C CA . ILE B 1 23 ? 14.310 -10.484 7.164 1.00 16.70 23 ILE B CA 1
ATOM 960 C C . ILE B 1 23 ? 14.254 -11.609 6.134 1.00 18.08 23 ILE B C 1
ATOM 961 O O . ILE B 1 23 ? 13.587 -12.646 6.290 1.00 17.07 23 ILE B O 1
ATOM 966 N N . GLY B 1 24 ? 14.960 -11.435 5.039 1.00 15.25 24 GLY B N 1
ATOM 967 C CA . GLY B 1 24 ? 15.080 -12.424 3.969 1.00 16.76 24 GLY B CA 1
ATOM 968 C C . GLY B 1 24 ? 15.613 -13.811 4.297 1.00 21.58 24 GLY B C 1
ATOM 969 O O . GLY B 1 24 ? 15.474 -14.845 3.638 1.00 21.16 24 GLY B O 1
ATOM 970 N N . GLU B 1 25 ? 16.254 -13.987 5.463 1.00 17.30 25 GLU B N 1
ATOM 971 C CA . GLU B 1 25 ? 16.716 -15.207 6.108 1.00 19.23 25 GLU B CA 1
ATOM 972 C C . GLU B 1 25 ? 15.594 -15.918 6.838 1.00 19.99 25 GLU B C 1
ATOM 973 O O . GLU B 1 25 ? 15.776 -16.976 7.444 1.00 15.36 25 GLU B O 1
ATOM 979 N N . TYR B 1 26 ? 14.414 -15.265 6.937 1.00 19.59 26 TYR B N 1
ATOM 980 C CA . TYR B 1 26 ? 13.271 -15.853 7.617 1.00 15.31 26 TYR B CA 1
ATOM 981 C C . TYR B 1 26 ? 11.976 -15.869 6.797 1.00 16.22 26 TYR B C 1
ATOM 982 O O . TYR B 1 26 ? 11.035 -16.644 7.020 1.00 16.37 26 TYR B O 1
ATOM 991 N N . VAL B 1 27 ? 11.804 -14.986 5.805 1.00 14.73 27 VAL B N 1
ATOM 992 C CA . VAL B 1 27 ? 10.641 -14.658 5.031 1.00 18.89 27 VAL B CA 1
ATOM 993 C C . VAL B 1 27 ? 10.978 -14.541 3.540 1.00 15.35 27 VAL B C 1
ATOM 994 O O . VAL B 1 27 ? 11.881 -13.788 3.189 1.00 19.72 27 VAL B O 1
ATOM 998 N N . GLN B 1 28 ? 10.252 -15.277 2.726 1.00 16.64 28 GLN B N 1
ATOM 999 C CA . GLN B 1 28 ? 10.511 -15.160 1.287 1.00 18.69 28 GLN B CA 1
ATOM 1000 C C . GLN B 1 28 ? 9.871 -13.847 0.848 1.00 20.50 28 GLN B C 1
ATOM 1001 O O . GLN B 1 28 ? 8.658 -13.677 0.987 1.00 22.39 28 GLN B O 1
ATOM 1007 N N . LEU B 1 29 ? 10.697 -12.942 0.332 1.00 20.58 29 LEU B N 1
ATOM 1008 C CA . LEU B 1 29 ? 10.329 -11.610 -0.102 1.00 17.05 29 LEU B CA 1
ATOM 1009 C C . LEU B 1 29 ? 10.483 -11.487 -1.621 1.00 19.72 29 LEU B C 1
ATOM 1010 O O . LEU B 1 29 ? 11.382 -12.020 -2.283 1.00 20.88 29 LEU B O 1
ATOM 1015 N N . LYS B 1 30 ? 9.481 -10.775 -2.110 1.00 21.48 30 LYS B N 1
ATOM 1016 C CA . LYS B 1 30 ? 9.484 -10.442 -3.524 1.00 24.02 30 LYS B CA 1
ATOM 1017 C C . LYS B 1 30 ? 9.340 -8.933 -3.657 1.00 22.36 30 LYS B C 1
ATOM 1018 O O . LYS B 1 30 ? 8.587 -8.278 -2.934 1.00 21.11 30 LYS B O 1
ATOM 1024 N N . ARG B 1 31 ? 10.146 -8.406 -4.581 1.00 20.71 31 ARG B N 1
ATOM 1025 C CA . ARG B 1 31 ? 10.091 -6.980 -4.854 1.00 24.31 31 ARG B CA 1
ATOM 1026 C C . ARG B 1 31 ? 8.769 -6.587 -5.500 1.00 19.64 31 ARG B C 1
ATOM 1027 O O . ARG B 1 31 ? 8.175 -7.282 -6.319 1.00 20.73 31 ARG B O 1
ATOM 1035 N N . GLN B 1 32 ? 8.207 -5.438 -5.150 1.00 20.77 32 GLN B N 1
ATOM 1036 C CA . GLN B 1 32 ? 7.000 -4.772 -5.640 1.00 20.47 32 GLN B CA 1
ATOM 1037 C C . GLN B 1 32 ? 7.253 -3.284 -5.411 1.00 20.50 32 GLN B C 1
ATOM 1038 O O . GLN B 1 32 ? 7.190 -2.602 -4.388 1.00 18.63 32 GLN B O 1
ATOM 1044 N N . GLY B 1 33 ? 7.621 -2.623 -6.534 1.00 18.43 33 GLY B N 1
ATOM 1045 C CA . GLY B 1 33 ? 7.978 -1.220 -6.347 1.00 18.53 33 GLY B CA 1
ATOM 1046 C C . GLY B 1 33 ? 9.324 -1.183 -5.620 1.00 20.55 33 GLY B C 1
ATOM 1047 O O . GLY B 1 33 ? 10.208 -1.963 -5.957 1.00 25.99 33 GLY B O 1
ATOM 1048 N N . ARG B 1 34 ? 9.419 -0.232 -4.709 1.00 19.99 34 ARG B N 1
ATOM 1049 C CA . ARG B 1 34 ? 10.667 -0.084 -3.957 1.00 28.05 34 ARG B CA 1
ATOM 1050 C C . ARG B 1 34 ? 10.579 -0.922 -2.690 1.00 29.66 34 ARG B C 1
ATOM 1051 O O . ARG B 1 34 ? 11.613 -0.885 -2.015 1.00 33.34 34 ARG B O 1
ATOM 1059 N N . ASN B 1 35 ? 9.431 -1.535 -2.405 1.00 19.88 35 ASN B N 1
ATOM 1060 C CA . ASN B 1 35 ? 9.415 -2.335 -1.172 1.00 20.09 35 ASN B CA 1
ATOM 1061 C C . ASN B 1 35 ? 9.447 -3.817 -1.512 1.00 22.99 35 ASN B C 1
ATOM 1062 O O . ASN B 1 35 ? 9.437 -4.245 -2.673 1.00 20.88 35 ASN B O 1
ATOM 1067 N N . TYR B 1 36 ? 9.530 -4.629 -0.451 1.00 19.96 36 TYR B N 1
ATOM 1068 C CA . TYR B 1 36 ? 9.570 -6.071 -0.665 1.00 20.67 36 TYR B CA 1
ATOM 1069 C C . TYR B 1 36 ? 8.386 -6.605 0.123 1.00 21.68 36 TYR B C 1
ATOM 1070 O O . TYR B 1 36 ? 7.951 -6.167 1.192 1.00 23.07 36 TYR B O 1
ATOM 1079 N N . PHE B 1 37 ? 7.686 -7.608 -0.383 1.00 17.54 37 PHE B N 1
ATOM 1080 C CA . PHE B 1 37 ? 6.491 -8.191 0.233 1.00 21.90 37 PHE B CA 1
ATOM 1081 C C . PHE B 1 37 ? 6.427 -9.702 0.422 1.00 20.48 37 PHE B C 1
ATOM 1082 O O . PHE B 1 37 ? 7.041 -10.414 -0.384 1.00 20.43 37 PHE B O 1
ATOM 1090 N N . GLY B 1 38 ? 5.662 -10.209 1.385 1.00 21.77 38 GLY B N 1
ATOM 1091 C CA . GLY B 1 38 ? 5.532 -11.663 1.514 1.00 16.59 38 GLY B CA 1
ATOM 1092 C C . GLY B 1 38 ? 4.523 -12.014 2.602 1.00 19.86 38 GLY B C 1
ATOM 1093 O O . GLY B 1 38 ? 3.781 -11.085 2.977 1.00 20.55 38 GLY B O 1
ATOM 1094 N N . LEU B 1 39 ? 4.539 -13.286 2.991 1.00 15.40 39 LEU B N 1
ATOM 1095 C CA . LEU B 1 39 ? 3.673 -13.752 4.064 1.00 14.55 39 LEU B CA 1
ATOM 1096 C C . LEU B 1 39 ? 4.344 -13.398 5.400 1.00 18.89 39 LEU B C 1
ATOM 1097 O O . LEU B 1 39 ? 5.549 -13.433 5.703 1.00 19.50 39 LEU B O 1
ATOM 1102 N N . CYS B 1 40 ? 3.467 -12.966 6.307 1.00 15.95 40 CYS B N 1
ATOM 1103 C CA . CYS B 1 40 ? 3.869 -12.566 7.648 1.00 18.18 40 CYS B CA 1
ATOM 1104 C C . CYS B 1 40 ? 4.188 -13.843 8.405 1.00 18.54 40 CYS B C 1
ATOM 1105 O O . CYS B 1 40 ? 3.362 -14.751 8.531 1.00 17.47 40 CYS B O 1
ATOM 1108 N N . PRO B 1 41 ? 5.381 -13.946 8.977 1.00 14.69 41 PRO B N 1
ATOM 1109 C CA . PRO B 1 41 ? 5.760 -15.054 9.847 1.00 19.20 41 PRO B CA 1
ATOM 1110 C C . PRO B 1 41 ? 5.303 -15.004 11.292 1.00 19.09 41 PRO B C 1
ATOM 1111 O O . PRO B 1 41 ? 5.531 -15.918 12.102 1.00 19.43 41 PRO B O 1
ATOM 1115 N N . PHE B 1 42 ? 4.703 -13.916 11.724 1.00 16.41 42 PHE B N 1
ATOM 1116 C CA . PHE B 1 42 ? 4.179 -13.680 13.058 1.00 23.07 42 PHE B CA 1
ATOM 1117 C C . PHE B 1 42 ? 2.703 -14.014 13.229 1.00 23.40 42 PHE B C 1
ATOM 1118 O O . PHE B 1 42 ? 2.302 -14.292 14.357 1.00 26.14 42 PHE B O 1
ATOM 1126 N N . HIS B 1 43 ? 1.882 -13.973 12.194 1.00 20.59 43 HIS B N 1
ATOM 1127 C CA . HIS B 1 43 ? 0.445 -14.224 12.281 1.00 20.33 43 HIS B CA 1
ATOM 1128 C C . HIS B 1 43 ? 0.067 -15.088 11.088 1.00 19.69 43 HIS B C 1
ATOM 1129 O O . HIS B 1 43 ? 0.772 -15.009 10.087 1.00 19.67 43 HIS B O 1
ATOM 1136 N N . GLY B 1 44 ? -1.015 -15.811 11.356 1.00 19.18 44 GLY B N 1
ATOM 1137 C CA . GLY B 1 44 ? -1.476 -16.722 10.317 1.00 20.94 44 GLY B CA 1
ATOM 113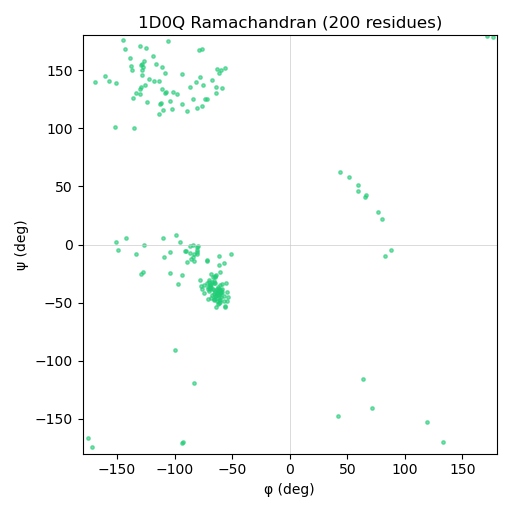8 C C . GLY B 1 44 ? -2.544 -16.192 9.361 1.00 20.99 44 GLY B C 1
ATOM 1139 O O . GLY B 1 44 ? -3.638 -15.812 9.783 1.00 19.64 44 GLY B O 1
ATOM 1140 N N . GLU B 1 45 ? -2.254 -16.176 8.070 1.00 18.80 45 GLU B N 1
ATOM 1141 C CA . GLU B 1 45 ? -3.211 -15.764 7.036 1.00 22.40 45 GLU B CA 1
ATOM 1142 C C . GLU B 1 45 ? -2.584 -16.144 5.692 1.00 20.80 45 GLU B C 1
ATOM 1143 O O . GLU B 1 45 ? -1.369 -16.071 5.503 1.00 18.35 45 GLU B O 1
ATOM 1149 N N . LYS B 1 46 ? -3.436 -16.647 4.807 1.00 20.33 46 LYS B N 1
ATOM 1150 C CA . LYS B 1 46 ? -2.961 -17.127 3.507 1.00 22.34 46 LYS B CA 1
ATOM 1151 C C . LYS B 1 46 ? -2.493 -16.054 2.552 1.00 24.34 46 LYS B C 1
ATOM 1152 O O . LYS B 1 46 ? -1.643 -16.339 1.716 1.00 25.76 46 LYS B O 1
ATOM 1158 N N . THR B 1 47 ? -3.041 -14.872 2.619 1.00 23.09 47 THR B N 1
ATOM 1159 C CA . THR B 1 47 ? -2.702 -13.762 1.746 1.00 25.66 47 THR B CA 1
ATOM 1160 C C . THR B 1 47 ? -1.523 -12.954 2.268 1.00 24.74 47 THR B C 1
ATOM 1161 O O . THR B 1 47 ? -1.379 -12.592 3.438 1.00 25.60 47 THR B O 1
ATOM 1165 N N . PRO B 1 48 ? -0.585 -12.605 1.389 1.00 23.92 48 PRO B N 1
ATOM 1166 C CA . PRO B 1 48 ? 0.582 -11.795 1.691 1.00 24.20 48 PRO B CA 1
ATOM 1167 C C . PRO B 1 48 ? 0.074 -10.458 2.221 1.00 28.99 48 PRO B C 1
ATOM 1168 O O . PRO B 1 48 ? -0.877 -9.861 1.685 1.00 26.05 48 PRO B O 1
ATOM 1172 N N . SER B 1 49 ? 0.699 -10.007 3.303 1.00 20.51 49 SER B N 1
ATOM 1173 C CA . SER B 1 49 ? 0.342 -8.772 3.981 1.00 22.89 49 SER B CA 1
ATOM 1174 C C . SER B 1 49 ? 1.529 -8.121 4.679 1.00 17.84 49 SER B C 1
ATOM 1175 O O . SER B 1 49 ? 1.345 -7.124 5.372 1.00 16.52 49 SER B O 1
ATOM 1178 N N . PHE B 1 50 ? 2.677 -8.768 4.499 1.00 17.24 50 PHE B N 1
ATOM 1179 C CA . PHE B 1 50 ? 3.888 -8.279 5.151 1.00 17.04 50 PHE B CA 1
ATOM 1180 C C . PHE B 1 50 ? 4.755 -7.443 4.239 1.00 20.19 50 PHE B C 1
ATOM 1181 O O . PHE B 1 50 ? 5.117 -7.937 3.158 1.00 19.82 50 PHE B O 1
ATOM 1189 N N . SER B 1 51 ? 5.140 -6.259 4.717 1.00 17.68 51 SER B N 1
ATOM 1190 C CA . SER B 1 51 ? 5.915 -5.412 3.816 1.00 22.72 51 SER B CA 1
ATOM 1191 C C . SER B 1 51 ? 7.198 -4.906 4.437 1.00 22.34 51 SER B C 1
ATOM 1192 O O . SER B 1 51 ? 7.207 -4.691 5.640 1.00 21.83 51 SER B O 1
ATOM 1195 N N . VAL B 1 52 ? 8.248 -4.749 3.642 1.00 19.60 52 VAL B N 1
ATOM 1196 C CA . VAL B 1 52 ? 9.521 -4.303 4.182 1.00 16.55 52 VAL B CA 1
ATOM 1197 C C . VAL B 1 52 ? 9.961 -3.131 3.299 1.00 20.06 52 VAL B C 1
ATOM 1198 O O . VAL B 1 52 ? 9.929 -3.251 2.075 1.00 19.96 52 VAL B O 1
ATOM 1202 N N . SER B 1 53 ? 10.439 -2.076 3.932 1.00 20.06 53 SER B N 1
ATOM 1203 C CA . SER B 1 53 ? 10.941 -0.916 3.223 1.00 22.45 53 SER B CA 1
ATOM 1204 C C . SER B 1 53 ? 12.430 -0.741 3.408 1.00 24.03 53 SER B C 1
ATOM 1205 O O . SER B 1 53 ? 12.979 -0.310 4.421 1.00 21.28 53 SER B O 1
ATOM 1208 N N . PRO B 1 54 ? 13.200 -0.919 2.330 1.00 22.18 54 PRO B N 1
ATOM 1209 C CA . PRO B 1 54 ? 14.635 -0.718 2.272 1.00 21.53 54 PRO B CA 1
ATOM 1210 C C . PRO B 1 54 ? 14.937 0.746 2.591 1.00 23.82 54 PRO B C 1
ATOM 1211 O O . PRO B 1 54 ? 15.898 1.042 3.309 1.00 22.01 54 PRO B O 1
ATOM 1215 N N . GLU B 1 55 ? 14.099 1.645 2.051 1.00 22.62 55 GLU B N 1
ATOM 1216 C CA . GLU B 1 55 ? 14.396 3.054 2.302 1.00 24.84 55 GLU B CA 1
ATOM 1217 C C . GLU B 1 55 ? 14.259 3.484 3.762 1.00 26.40 55 GLU B C 1
ATOM 1218 O O . GLU B 1 55 ? 15.113 4.248 4.245 1.00 26.83 55 GLU B O 1
ATOM 1224 N N . LYS B 1 56 ? 13.208 3.028 4.449 1.00 23.74 56 LYS B N 1
ATOM 1225 C CA . LYS B 1 56 ? 12.986 3.380 5.840 1.00 24.70 56 LYS B CA 1
ATOM 1226 C C . LYS B 1 56 ? 13.665 2.417 6.807 1.00 24.94 56 LYS B C 1
ATOM 1227 O O . LYS B 1 56 ? 13.759 2.682 8.003 1.00 23.57 56 LYS B O 1
ATOM 1233 N N . GLN B 1 57 ? 14.073 1.261 6.298 1.00 23.61 57 GLN B N 1
ATOM 1234 C CA . GLN B 1 57 ? 14.725 0.194 7.060 1.00 22.60 57 GLN B CA 1
ATOM 1235 C C . GLN B 1 57 ? 13.784 -0.257 8.173 1.00 20.70 57 GLN B C 1
ATOM 1236 O O . GLN B 1 57 ? 14.116 -0.326 9.369 1.00 21.57 57 GLN B O 1
ATOM 1242 N N . ILE B 1 58 ? 12.516 -0.474 7.845 1.00 18.76 58 ILE B N 1
ATOM 1243 C CA . ILE B 1 58 ? 11.476 -0.945 8.756 1.0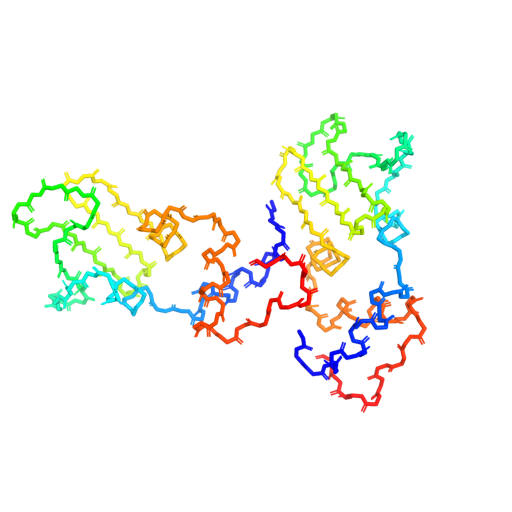0 22.08 58 ILE B CA 1
ATOM 1244 C C . ILE B 1 58 ? 10.583 -1.972 8.061 1.00 17.84 58 ILE B C 1
ATOM 1245 O O . ILE B 1 58 ? 10.625 -2.028 6.831 1.00 22.29 58 ILE B O 1
ATOM 1250 N N . PHE B 1 59 ? 9.838 -2.806 8.768 1.00 16.44 59 PHE B N 1
ATOM 1251 C CA . PHE B 1 59 ? 8.859 -3.728 8.217 1.00 17.93 59 PHE B CA 1
ATOM 1252 C C . PHE B 1 59 ? 7.487 -3.370 8.776 1.00 18.72 59 PHE B C 1
ATOM 1253 O O . PHE B 1 59 ? 7.319 -2.691 9.795 1.00 21.10 59 PHE B O 1
ATOM 1261 N N . HIS B 1 60 ? 6.396 -3.819 8.183 1.00 20.83 60 HIS B N 1
ATOM 1262 C CA . HIS B 1 60 ? 5.057 -3.579 8.702 1.00 17.61 60 HIS B CA 1
ATOM 1263 C C . HIS B 1 60 ? 4.181 -4.760 8.272 1.00 18.22 60 HIS B C 1
ATOM 1264 O O . HIS B 1 60 ? 4.262 -5.097 7.084 1.00 19.05 60 HIS B O 1
ATOM 1271 N N . CYS B 1 61 ? 3.308 -5.269 9.135 1.00 22.25 61 CYS B N 1
ATOM 1272 C CA . CYS B 1 61 ? 2.356 -6.288 8.691 1.00 19.39 61 CYS B CA 1
ATOM 1273 C C . CYS B 1 61 ? 0.944 -5.672 8.733 1.00 22.64 61 CYS B C 1
ATOM 1274 O O . CYS B 1 61 ? 0.547 -5.249 9.841 1.00 25.23 61 CYS B O 1
ATOM 1277 N N . PHE B 1 62 ? 0.299 -5.671 7.563 1.00 19.64 62 PHE B N 1
ATOM 1278 C CA . PHE B 1 62 ? -1.072 -5.142 7.491 1.00 23.04 62 PHE B CA 1
ATOM 1279 C C . PHE B 1 62 ? -2.164 -6.085 7.970 1.00 24.24 62 PHE B C 1
ATOM 1280 O O . PHE B 1 62 ? -3.374 -5.767 7.987 1.00 23.13 62 PHE B O 1
ATOM 1288 N N . GLY B 1 63 ? -1.809 -7.289 8.376 1.00 22.60 63 GLY B N 1
ATOM 1289 C CA . GLY B 1 63 ? -2.719 -8.297 8.880 1.00 23.72 63 GLY B CA 1
ATOM 1290 C C . GLY B 1 63 ? -2.693 -8.490 10.382 1.00 24.39 63 GLY B C 1
ATOM 1291 O O . GLY B 1 63 ? -3.737 -8.917 10.923 1.00 29.22 63 GLY B O 1
ATOM 1292 N N . CYS B 1 64 ? -1.598 -8.150 11.033 1.00 24.25 64 CYS B N 1
ATOM 1293 C CA . CYS B 1 64 ? -1.542 -8.310 12.487 1.00 25.74 64 CYS B CA 1
ATOM 1294 C C . CYS B 1 64 ? -0.973 -7.076 13.143 1.00 27.52 64 CYS B C 1
ATOM 1295 O O . CYS B 1 64 ? -1.014 -6.929 14.368 1.00 33.35 64 CYS B O 1
ATOM 1298 N N . GLY B 1 65 ? -0.447 -6.091 12.398 1.00 27.90 65 GLY B N 1
ATOM 1299 C CA . GLY B 1 65 ? 0.079 -4.888 13.039 1.00 26.43 65 GLY B CA 1
ATOM 1300 C C . GLY B 1 65 ? 1.530 -4.964 13.466 1.00 27.07 65 GLY B C 1
ATOM 1301 O O . GLY B 1 65 ? 2.118 -3.960 13.881 1.00 28.55 65 GLY B O 1
ATOM 1302 N N . ALA B 1 66 ? 2.204 -6.123 13.337 1.00 23.07 66 ALA B N 1
ATOM 1303 C CA . ALA B 1 66 ? 3.594 -6.249 13.702 1.00 26.71 66 ALA B CA 1
ATOM 1304 C C . ALA B 1 66 ? 4.420 -5.273 12.886 1.00 25.20 66 ALA B C 1
ATOM 1305 O O . ALA B 1 66 ? 4.079 -4.986 11.734 1.00 26.73 66 ALA B O 1
ATOM 1307 N N . GLY B 1 67 ? 5.538 -4.769 13.388 1.00 24.90 67 GLY B N 1
ATOM 1308 C CA . GLY B 1 67 ? 6.365 -3.858 12.599 1.00 26.25 67 GLY B CA 1
ATOM 1309 C C . GLY B 1 67 ? 7.558 -3.336 13.388 1.00 25.57 67 GLY B C 1
ATOM 1310 O O . GLY B 1 67 ? 7.656 -3.752 14.552 1.00 26.91 67 GLY B O 1
ATOM 1311 N N . GLY B 1 68 ? 8.398 -2.526 12.773 1.00 21.70 68 GLY B N 1
ATOM 1312 C CA . GLY B 1 68 ? 9.571 -2.041 13.520 1.00 24.93 68 GLY B CA 1
ATOM 1313 C C . GLY B 1 68 ? 10.871 -2.168 12.716 1.00 24.39 68 GLY B C 1
ATOM 1314 O O . GLY B 1 68 ? 10.910 -2.468 11.502 1.00 23.36 68 GLY B O 1
ATOM 1315 N N . ASN B 1 69 ? 12.031 -1.958 13.334 1.00 22.78 69 ASN B N 1
ATOM 1316 C CA . ASN B 1 69 ? 13.332 -2.095 12.657 1.00 22.03 69 ASN B CA 1
ATOM 1317 C C . ASN B 1 69 ? 13.896 -3.510 12.842 1.00 18.85 69 ASN B C 1
ATOM 1318 O O . ASN B 1 69 ? 13.249 -4.454 13.322 1.00 19.78 69 ASN B O 1
ATOM 1323 N N . ALA B 1 70 ? 15.156 -3.685 12.461 1.00 19.78 70 ALA B N 1
ATOM 1324 C CA . ALA B 1 70 ? 15.849 -4.976 12.492 1.00 16.96 70 ALA B CA 1
ATOM 1325 C C . ALA B 1 70 ? 15.959 -5.589 13.888 1.00 17.34 70 ALA B C 1
ATOM 1326 O O . ALA B 1 70 ? 15.902 -6.803 14.011 1.00 18.71 70 ALA B O 1
ATOM 1328 N N . PHE B 1 71 ? 16.130 -4.807 14.957 1.00 21.12 71 PHE B N 1
ATOM 1329 C CA . PHE B 1 71 ? 16.215 -5.360 16.299 1.00 17.46 71 PHE B CA 1
ATOM 1330 C C . PHE B 1 71 ? 14.886 -5.972 16.674 1.00 17.51 71 PHE B C 1
ATOM 1331 O O . PHE B 1 71 ? 14.849 -7.109 17.159 1.00 18.80 71 PHE B O 1
ATOM 1339 N N . THR B 1 72 ? 13.798 -5.235 16.440 1.00 17.12 72 THR B N 1
ATOM 1340 C CA . THR B 1 72 ? 12.458 -5.673 16.744 1.00 17.16 72 THR B CA 1
ATOM 1341 C C . THR B 1 72 ? 12.158 -6.933 15.938 1.00 17.51 72 THR B C 1
ATOM 1342 O O . THR B 1 72 ? 11.650 -7.854 16.599 1.00 16.36 72 THR B O 1
ATOM 1346 N N . PHE B 1 73 ? 12.453 -6.928 14.641 1.00 18.28 73 PHE B N 1
ATOM 1347 C CA . PHE B 1 73 ? 12.199 -8.188 13.917 1.00 13.63 73 PHE B CA 1
ATOM 1348 C C . PHE B 1 73 ? 13.014 -9.347 14.495 1.00 17.53 73 PHE B C 1
ATOM 1349 O O . PHE B 1 73 ? 12.381 -10.401 14.726 1.00 17.81 73 PHE B O 1
ATOM 1357 N N . LEU B 1 74 ? 14.315 -9.239 14.758 1.00 19.08 74 LEU B N 1
ATOM 1358 C CA . LEU B 1 74 ? 15.024 -10.418 15.266 1.00 18.18 74 LEU B CA 1
ATOM 1359 C C . LEU B 1 74 ? 14.608 -10.757 16.698 1.00 16.85 74 LEU B C 1
ATOM 1360 O O . LEU B 1 74 ? 14.397 -11.947 16.949 1.00 17.21 74 LEU B O 1
ATOM 1365 N N . MET B 1 75 ? 14.397 -9.782 17.607 1.00 19.71 75 MET B N 1
ATOM 1366 C CA . MET B 1 75 ? 13.928 -10.221 18.933 1.00 21.03 75 MET B CA 1
ATOM 1367 C C . MET B 1 75 ? 12.624 -10.986 18.856 1.00 18.60 75 MET B C 1
ATOM 1368 O O . MET B 1 75 ? 12.484 -11.994 19.523 1.00 17.73 75 MET B O 1
ATOM 1373 N N . ASP B 1 76 ? 11.647 -10.587 18.042 1.00 16.95 76 ASP B N 1
ATOM 1374 C CA . ASP B 1 76 ? 10.409 -11.326 17.925 1.00 17.55 76 ASP B CA 1
ATOM 1375 C C . ASP B 1 76 ? 10.434 -12.599 17.082 1.00 20.08 76 ASP B C 1
ATOM 1376 O O . ASP B 1 76 ? 9.757 -13.534 17.512 1.00 19.83 76 ASP B O 1
ATOM 1381 N N . ILE B 1 77 ? 11.253 -12.712 16.044 1.00 17.63 77 ILE B N 1
ATOM 1382 C CA . ILE B 1 77 ? 11.291 -13.919 15.196 1.00 16.81 77 ILE B CA 1
ATOM 1383 C C . ILE B 1 77 ? 11.938 -15.105 15.908 1.00 19.52 77 ILE B C 1
ATOM 1384 O O . ILE B 1 77 ? 11.562 -16.274 15.741 1.00 19.54 77 ILE B O 1
ATOM 1389 N N . GLU B 1 78 ? 12.912 -14.802 16.766 1.00 17.31 78 GLU B N 1
ATOM 1390 C CA . GLU B 1 78 ? 13.627 -15.813 17.517 1.00 21.39 78 GLU B CA 1
ATOM 1391 C C . GLU B 1 78 ? 13.301 -15.827 19.006 1.00 21.58 78 GLU B C 1
ATOM 1392 O O . GLU B 1 78 ? 13.732 -16.800 19.630 1.00 23.24 78 GLU B O 1
ATOM 1398 N N . GLY B 1 79 ? 12.593 -14.830 19.554 1.00 18.94 79 GLY B N 1
ATOM 1399 C CA . GLY B 1 79 ? 12.309 -14.797 20.981 1.00 20.56 79 GLY B CA 1
ATOM 1400 C C . GLY B 1 79 ? 13.613 -14.604 21.757 1.00 22.10 79 GLY B C 1
ATOM 1401 O O . GLY B 1 79 ? 13.839 -15.158 22.846 1.00 23.18 79 GLY B O 1
ATOM 1402 N N . ILE B 1 80 ? 14.499 -13.734 21.306 1.00 19.34 80 ILE B N 1
ATOM 1403 C CA . ILE B 1 80 ? 15.817 -13.533 21.931 1.00 18.71 80 ILE B CA 1
ATOM 1404 C C . ILE B 1 80 ? 15.873 -12.119 22.471 1.00 20.94 80 ILE B C 1
ATOM 1405 O O . ILE B 1 80 ? 15.173 -11.231 22.001 1.00 17.48 80 ILE B O 1
ATOM 1410 N N . PRO B 1 81 ? 16.707 -11.867 23.466 1.00 19.01 81 PRO B N 1
ATOM 1411 C CA . PRO B 1 81 ? 16.780 -10.536 24.048 1.00 19.75 81 PRO B CA 1
ATOM 1412 C C . PRO B 1 81 ? 17.529 -9.512 23.215 1.00 20.57 81 PRO B C 1
ATOM 1413 O O . PRO B 1 81 ? 18.202 -9.867 22.261 1.00 20.95 81 PRO B O 1
ATOM 1417 N N . PHE B 1 82 ? 17.442 -8.231 23.538 1.00 20.81 82 PHE B N 1
ATOM 1418 C CA . PHE B 1 82 ? 18.084 -7.165 22.783 1.00 19.99 82 PHE B CA 1
ATOM 1419 C C . PHE B 1 82 ? 19.590 -7.406 22.610 1.00 19.52 82 PHE B C 1
ATOM 1420 O O . PHE B 1 82 ? 20.052 -7.208 21.488 1.00 20.72 82 PHE B O 1
ATOM 1428 N N . VAL B 1 83 ? 20.289 -7.732 23.707 1.00 18.49 83 VAL B N 1
ATOM 1429 C CA . VAL B 1 83 ? 21.742 -7.919 23.453 1.00 24.73 83 VAL B CA 1
ATOM 1430 C C . VAL B 1 83 ? 22.101 -9.086 22.526 1.00 20.25 83 VAL B C 1
ATOM 1431 O O . VAL B 1 83 ? 23.083 -8.902 21.791 1.00 21.34 83 VAL B O 1
ATOM 1435 N N . GLU B 1 84 ? 21.276 -10.122 22.445 1.00 22.87 84 GLU B N 1
ATOM 1436 C CA . GLU B 1 84 ? 21.494 -11.242 21.533 1.00 21.23 84 GLU B CA 1
ATOM 1437 C C . GLU B 1 84 ? 21.152 -10.784 20.115 1.00 20.75 84 GLU B C 1
ATOM 1438 O O . GLU B 1 84 ? 21.913 -11.065 19.206 1.00 19.02 84 GLU B O 1
ATOM 1444 N N . ALA B 1 85 ? 20.068 -10.031 19.956 1.00 21.13 85 ALA B N 1
ATOM 1445 C CA . ALA B 1 85 ? 19.837 -9.561 18.588 1.00 19.05 85 ALA B CA 1
ATOM 1446 C C . ALA B 1 85 ? 20.940 -8.594 18.182 1.00 20.55 85 ALA B C 1
ATOM 1447 O O . ALA B 1 85 ? 21.430 -8.497 17.054 1.00 20.02 85 ALA B O 1
ATOM 1449 N N . ALA B 1 86 ? 21.434 -7.720 19.078 1.00 22.76 86 ALA B N 1
ATOM 1450 C CA . ALA B 1 86 ? 22.508 -6.781 18.756 1.00 23.77 86 ALA B CA 1
ATOM 1451 C C . ALA B 1 86 ? 23.764 -7.589 18.396 1.00 24.24 86 ALA B C 1
ATOM 1452 O O . ALA B 1 86 ? 24.439 -7.193 17.432 1.00 20.02 86 ALA B O 1
ATOM 1454 N N . LYS B 1 87 ? 24.052 -8.730 19.029 1.00 21.30 87 LYS B N 1
ATOM 1455 C CA . LYS B 1 87 ? 25.241 -9.485 18.647 1.00 21.94 87 LYS B CA 1
ATOM 1456 C C . LYS B 1 87 ? 25.139 -10.020 17.223 1.00 21.03 87 LYS B C 1
ATOM 1457 O O . LYS B 1 87 ? 26.116 -9.882 16.468 1.00 18.93 87 LYS B O 1
ATOM 1463 N N . ARG B 1 88 ? 23.967 -10.551 16.924 1.00 19.51 88 ARG B N 1
ATOM 1464 C CA . ARG B 1 88 ? 23.850 -11.067 15.559 1.00 20.27 88 ARG B CA 1
ATOM 1465 C C . ARG B 1 88 ? 23.845 -9.937 14.538 1.00 21.62 88 ARG B C 1
ATOM 1466 O O . ARG B 1 88 ? 24.452 -10.192 13.502 1.00 20.19 88 ARG B O 1
ATOM 1474 N N . LEU B 1 89 ? 23.233 -8.778 14.792 1.00 18.78 89 LEU B N 1
ATOM 1475 C CA . LEU B 1 89 ? 23.309 -7.705 13.803 1.00 21.29 89 LEU B CA 1
ATOM 1476 C C . LEU B 1 89 ? 24.735 -7.182 13.759 1.00 21.77 89 LEU B C 1
ATOM 1477 O O . LEU B 1 89 ? 25.233 -6.811 12.689 1.00 19.60 89 LEU B O 1
ATOM 1482 N N . ALA B 1 90 ? 25.441 -7.128 14.898 1.00 21.61 90 ALA B N 1
ATOM 1483 C CA . ALA B 1 90 ? 26.823 -6.644 14.870 1.00 21.95 90 ALA B CA 1
ATOM 1484 C C . ALA B 1 90 ? 27.738 -7.453 13.971 1.00 20.03 90 ALA B C 1
ATOM 1485 O O . ALA B 1 90 ? 28.642 -6.918 13.327 1.00 19.30 90 ALA B O 1
ATOM 1487 N N . ALA B 1 91 ? 27.517 -8.757 13.871 1.00 27.01 91 ALA B N 1
ATOM 1488 C CA . ALA B 1 91 ? 28.364 -9.605 13.007 1.00 21.24 91 ALA B CA 1
ATOM 1489 C C . ALA B 1 91 ? 28.089 -9.263 11.562 1.00 24.25 91 ALA B C 1
ATOM 1490 O O . ALA B 1 91 ? 29.037 -9.317 10.767 1.00 24.90 91 ALA B O 1
ATOM 1492 N N . LYS B 1 92 ? 26.834 -8.996 11.197 1.00 23.14 92 LYS B N 1
ATOM 1493 C CA . LYS B 1 92 ? 26.522 -8.608 9.817 1.00 22.99 92 LYS B CA 1
ATOM 1494 C C . LYS B 1 92 ? 27.065 -7.216 9.546 1.00 21.53 92 LYS B C 1
ATOM 1495 O O . LYS B 1 92 ? 27.487 -6.884 8.430 1.00 22.38 92 LYS B O 1
ATOM 1501 N N . ALA B 1 93 ? 27.115 -6.316 10.551 1.00 15.87 93 ALA B N 1
ATOM 1502 C CA . ALA B 1 93 ? 27.620 -4.972 10.377 1.00 20.32 93 ALA B CA 1
ATOM 1503 C C . ALA B 1 93 ? 29.134 -4.831 10.455 1.00 20.35 93 ALA B C 1
ATOM 1504 O O . ALA B 1 93 ? 29.652 -3.768 10.069 1.00 21.17 93 ALA B O 1
ATOM 1506 N N . GLY B 1 94 ? 29.813 -5.870 10.960 1.00 17.66 94 GLY B N 1
ATOM 1507 C CA . GLY B 1 94 ? 31.241 -5.779 11.142 1.00 20.08 94 GLY B CA 1
ATOM 1508 C C . GLY B 1 94 ? 31.632 -4.952 12.373 1.00 22.76 94 GLY B C 1
ATOM 1509 O O . GLY B 1 94 ? 32.703 -4.309 12.339 1.00 20.94 94 GLY B O 1
ATOM 1510 N N . VAL B 1 95 ? 30.739 -4.925 13.379 1.00 20.20 95 VAL B N 1
ATOM 1511 C CA . VAL B 1 95 ? 31.060 -4.143 14.571 1.00 18.95 95 VAL B CA 1
ATOM 1512 C C . VAL B 1 95 ? 31.546 -5.059 15.692 1.00 18.84 95 VAL B C 1
ATOM 1513 O O . VAL B 1 95 ? 30.823 -6.012 15.961 1.00 19.16 95 VAL B O 1
ATOM 1517 N N . ASP B 1 96 ? 32.676 -4.705 16.316 1.00 21.40 96 ASP B N 1
ATOM 1518 C CA . ASP B 1 96 ? 33.140 -5.551 17.409 1.00 24.38 96 ASP B CA 1
ATOM 1519 C C . ASP B 1 96 ? 32.358 -5.396 18.709 1.00 28.61 96 ASP B C 1
ATOM 1520 O O . ASP B 1 96 ? 32.094 -4.238 19.026 1.00 28.06 96 ASP B O 1
ATOM 1525 N N . LEU B 1 97 ? 32.005 -6.451 19.427 1.00 22.33 97 LEU B N 1
ATOM 1526 C CA . LEU B 1 97 ? 31.232 -6.268 20.654 1.00 22.44 97 LEU B CA 1
ATOM 1527 C C . LEU B 1 97 ? 31.987 -6.984 21.758 1.00 28.14 97 LEU B C 1
ATOM 1528 O O . LEU B 1 97 ? 31.515 -6.949 22.881 1.00 26.86 97 LEU B O 1
ATOM 1533 N N . SER B 1 98 ? 33.116 -7.598 21.429 1.00 26.71 98 SER B N 1
ATOM 1534 C CA . SER B 1 98 ? 33.904 -8.321 22.440 1.00 32.22 98 SER B CA 1
ATOM 1535 C C . SER B 1 98 ? 34.377 -7.465 23.608 1.00 28.74 98 SER B C 1
ATOM 1536 O O . SER B 1 98 ? 34.368 -7.854 24.789 1.00 33.17 98 SER B O 1
ATOM 1539 N N . VAL B 1 99 ? 34.780 -6.223 23.386 1.00 26.00 99 VAL B N 1
ATOM 1540 C CA . VAL B 1 99 ? 35.222 -5.247 24.376 1.00 26.92 99 VAL B CA 1
ATOM 1541 C C . VAL B 1 99 ? 34.151 -4.893 25.404 1.00 25.18 99 VAL B C 1
ATOM 1542 O O . VAL B 1 99 ? 34.581 -4.360 26.435 1.00 26.55 99 VAL B O 1
ATOM 1546 N N . TYR B 1 100 ? 32.866 -5.145 25.196 1.00 24.27 100 TYR B N 1
ATOM 1547 C CA . TYR B 1 100 ? 31.826 -4.781 26.166 1.00 24.35 100 TYR B CA 1
ATOM 1548 C C . TYR B 1 100 ? 31.403 -5.869 27.142 1.00 27.85 100 TYR B C 1
ATOM 1549 O O . TYR B 1 100 ? 30.569 -5.715 28.039 1.00 26.17 100 TYR B O 1
ATOM 1558 N N . GLU B 1 101 ? 32.022 -7.031 27.066 1.00 28.36 101 GLU B N 1
ATOM 1559 C CA . GLU B 1 101 ? 31.830 -8.183 27.943 1.00 35.48 101 GLU B CA 1
ATOM 1560 C C . GLU B 1 101 ? 30.389 -8.532 28.280 1.00 38.19 101 GLU B C 1
ATOM 1561 O O . GLU B 1 101 ? 29.900 -8.500 29.415 1.00 37.28 101 GLU B O 1
ATOM 1567 N N . LEU B 1 102 ? 29.684 -8.870 27.202 1.00 40.81 102 LEU B N 1
ATOM 1568 C CA . LEU B 1 102 ? 28.288 -9.256 27.325 1.00 51.04 102 LEU B CA 1
ATOM 1569 C C . LEU B 1 102 ? 28.144 -10.768 27.305 1.00 58.81 102 LEU B C 1
ATOM 1570 O O . LEU B 1 102 ? 28.129 -11.665 28.125 1.00 61.11 102 LEU B O 1
ATOM 1575 N N . ASP B 1 103 ? 27.964 -11.325 26.132 1.00 66.01 103 ASP B N 1
ATOM 1576 C CA . ASP B 1 103 ? 27.763 -12.155 24.996 1.00 71.76 103 ASP B CA 1
ATOM 1577 C C . ASP B 1 103 ? 26.298 -12.478 24.690 1.00 74.87 10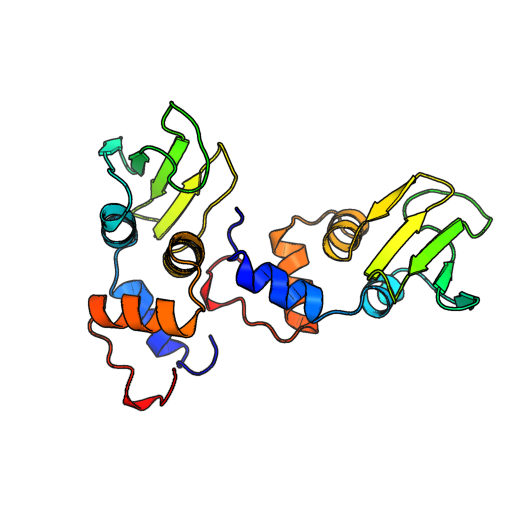3 ASP B C 1
ATOM 1578 O O . ASP B 1 103 ? 25.934 -12.128 23.560 1.00 77.23 103 ASP B O 1
#

Organism: Geobacillus stearothermophilus (NCBI:txid1422)

GO terms:
  GO:0005515 protein binding (F, IPI)

Sequence (204 aa):
GHRIPEETIEAIRRGVDIVDVIGEYVQLKRQGRNYFGLCPFHGEKTPSFSVSPEKQIFHCFGCGAGGNAFTFLMDIEGIPFVEAAKRLAAKAGVDLSVYELDGHRIPEETIEAIRRGVDIVDVIGEYVQLKRQGRNYFGLCPFHGEKTPSFSVSPEKQIFHCFGCGAGGNAFTFLMDIEGIPFVEAAKRLAAKAGVDLSVYELD

CATH classification: 3.90.580.10

Secondary structure (DSSP, 8-state):
-TTS-HHHHHHHHHH--HHHHHTTTS--EEETTEEEE--SSS--SS--EEEETTTTEEEETTT--EE-HHHHHHHHHT--HHHHHHHHHHHHT---GGG---/--SS-HHHHHHHHHTS-HHHHHHTTS--EEETTEEEE--SSS--SS--EEEETTTTEEEETTT--EE-HHHHHHHHHT--HHHHHHHHHHHHT---GGG---

Solvent-accessible surface area: 11206 Å² total; per-residue (Å²): 6,74,125,1,57,109,128,16,17,106,36,0,81,210,30,16,63,0,23,76,3,0,42,113,81,9,145,33,130,125,119,66,181,43,49,54,7,99,15,57,63,42,78,87,193,80,84,5,0,26,0,20,36,152,136,31,58,6,91,0,155,33,40,33,4,0,3,5,9,4,0,0,6,4,37,41,72,62,21,74,23,14,55,0,0,105,82,2,2,79,88,21,71,30,102,18,87,107,73,152,28,142,48,79,104,0,0,132,56,11,28,82,26,0,104,156,38,15,66,0,24,73,2,0,44,112,80,9,159,23,130,163,108,58,187,38,59,45,9,99,15,57,65,43,76,85,195,84,84,18,0,14,0,16,43,135,145,54,68,4,74,0,153,38,59,53,28,25,28,46,4,14,52,0,7,62,95,42,74,70,25,84,37,23,40,0,0,80,74,1,3,78,91,25,71,36,58,21,68,8,8,82,45,134

Nearest PDB structures (foldseek):
  1d0q-assembly1_B  TM=9.905E-01  e=4.448E-20  Geobacillus stearothermophilus
  2au3-assembly1_A  TM=9.004E-01  e=3.175E-10  Aquifex aeolicus
  7zn4-assembly1_e  TM=4.358E-01  e=4.913E+00  Escherichia phage T5
  7zn4-assembly1_g  TM=4.203E-01  e=8.776E+00  Escherichia phage T5
  1d0q-assembly1_B  TM=1.010E+00  e=3.381E-21  Geobacillus stearothermophilus

InterPro domains:
  IPR002694 Zinc finger, CHC2-type [PF01807] (6-98)
  IPR002694 Zinc finger, CHC2-type [SM00400] (36-90)
  IPR006171 TOPRIM domain [PS50880] (262-342)
  IPR006171 TOPRIM domain [SM00493] (262-332)
  IPR006295 DNA primase, Dna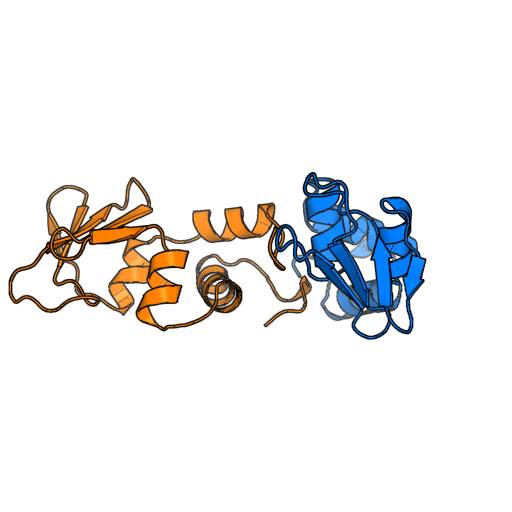G [TIGR01391] (4-418)
  IPR013264 DNA primase DNAG, catalytic core, N-terminal [PF08275] (129-254)
  IPR016136 DNA helicase DnaB, N-terminal/DNA primase DnaG, C-terminal [G3DSA:1.10.860.10] (460-555)
  IPR019475 DNA primase, DnaB-helicase binding domain [PF10410] (369-422)
  IPR030846 DNA primase DnaG, bacteria [MF_00974] (4-585)
  IPR030846 DNA primase DnaG, bacteria [PIRSF002811] (4-592)
  IPR034151 Bacterial DnaG primase, TOPRIM domain [cd03364] (263-339)
  IPR036185 DNA helicase, DnaB-like, N-terminal domain superfamily [SSF48024] (455-555)
  IPR036977 DNA Primase, CHC2-type zinc finger [G3DSA:3.90.580.10] (1-103)
  IPR037068 DNA primase, catalytic core, N-terminal domain superfamily [G3DSA:3.90.980.10] (112-242)
  IPR050219 DnaG Primase [PTHR30313] (4-590)

Radius of gyration: 20.42 Å; Cα contacts (8 Å, |Δi|>4): 360; chains: 2; bounding box: 56×29×58 Å